Protein AF-A0A929V6X7-F1 (afdb_monomer_lite)

Structure (mmCIF, N/CA/C/O backbone):
data_AF-A0A929V6X7-F1
#
_entry.id   AF-A0A929V6X7-F1
#
loop_
_atom_site.group_PDB
_atom_site.id
_atom_site.type_symbol
_atom_site.label_atom_id
_atom_site.label_alt_id
_atom_site.label_comp_id
_atom_site.label_asym_id
_atom_site.label_entity_id
_atom_site.label_seq_id
_atom_site.pdbx_PDB_ins_code
_atom_site.Cartn_x
_atom_site.Cartn_y
_atom_site.Cartn_z
_atom_site.occupancy
_atom_site.B_iso_or_equiv
_atom_site.auth_seq_id
_atom_site.auth_comp_id
_atom_site.auth_asym_id
_atom_site.auth_atom_id
_atom_site.pdbx_PDB_model_num
ATOM 1 N N . MET A 1 1 ? -37.155 16.032 64.231 1.00 70.31 1 MET A N 1
ATOM 2 C CA . MET A 1 1 ? -38.359 16.679 64.807 1.00 70.31 1 MET A CA 1
ATOM 3 C C . MET A 1 1 ? -39.033 15.792 65.858 1.00 70.31 1 MET A C 1
ATOM 5 O O . MET A 1 1 ? -39.281 16.282 66.945 1.00 70.31 1 MET A O 1
ATOM 9 N N . PHE A 1 2 ? -39.227 14.491 65.603 1.00 82.81 2 PHE A N 1
ATOM 10 C CA . PHE A 1 2 ? -39.953 13.569 66.497 1.00 82.81 2 PHE A CA 1
ATOM 11 C C . PHE A 1 2 ? -39.061 12.624 67.332 1.00 82.81 2 PHE A C 1
ATOM 13 O O . PHE A 1 2 ? -39.510 11.553 67.726 1.00 82.81 2 PHE A O 1
ATOM 20 N N . SER A 1 3 ? -37.797 12.966 67.608 1.00 83.25 3 SER A N 1
ATOM 21 C CA . SER A 1 3 ? -36.845 12.046 68.269 1.00 83.25 3 SER A CA 1
ATOM 22 C C . SER A 1 3 ? -37.331 11.545 69.635 1.00 83.25 3 SER A C 1
ATOM 24 O O . SER A 1 3 ? -37.201 10.366 69.945 1.00 83.25 3 SER A O 1
ATOM 26 N N . GLU A 1 4 ? -37.970 12.411 70.422 1.00 85.94 4 GLU A N 1
ATOM 27 C CA . GLU A 1 4 ? -38.547 12.032 71.716 1.00 85.94 4 GLU A CA 1
ATOM 28 C C . GLU A 1 4 ? -39.766 11.100 71.563 1.00 85.94 4 GLU A C 1
ATOM 30 O O . GLU A 1 4 ? -39.947 10.163 72.342 1.00 85.94 4 GLU A O 1
ATOM 35 N N . LEU A 1 5 ? -40.593 11.318 70.533 1.00 86.31 5 LEU A N 1
ATOM 36 C CA . LEU A 1 5 ? -41.731 10.452 70.219 1.00 86.31 5 LEU A CA 1
ATOM 37 C C . LEU A 1 5 ? -41.270 9.072 69.724 1.00 86.31 5 LEU A C 1
ATOM 39 O O . LEU A 1 5 ? -41.846 8.060 70.120 1.00 86.31 5 LEU A O 1
ATOM 43 N N . VAL A 1 6 ? -40.211 9.018 68.911 1.00 89.62 6 VAL A N 1
ATOM 44 C CA . VAL A 1 6 ? -39.577 7.772 68.449 1.00 89.62 6 VAL A CA 1
ATOM 45 C C . VAL A 1 6 ? -39.165 6.908 69.640 1.00 89.62 6 VAL A C 1
ATOM 47 O O . VAL A 1 6 ? -39.514 5.727 69.693 1.00 89.62 6 VAL A O 1
ATOM 50 N N . ASP A 1 7 ? -38.489 7.491 70.631 1.00 90.69 7 ASP A N 1
ATOM 51 C CA . ASP A 1 7 ? -38.047 6.762 71.823 1.00 90.69 7 ASP A CA 1
ATOM 52 C C . ASP A 1 7 ? -39.225 6.271 72.678 1.00 90.69 7 ASP A C 1
ATOM 54 O O . ASP A 1 7 ? -39.228 5.124 73.142 1.00 90.69 7 ASP A O 1
ATOM 58 N N . LYS A 1 8 ? -40.268 7.098 72.842 1.00 88.81 8 LYS A N 1
ATOM 59 C CA . LYS A 1 8 ? -41.508 6.718 73.542 1.00 88.81 8 LYS A CA 1
ATOM 60 C C . LYS A 1 8 ? -42.222 5.555 72.845 1.00 88.81 8 LYS A C 1
ATOM 62 O O . LYS A 1 8 ? -42.576 4.576 73.505 1.00 88.81 8 LYS A O 1
ATOM 67 N N . ILE A 1 9 ? -42.358 5.600 71.518 1.00 88.12 9 ILE A N 1
ATOM 68 C CA . ILE A 1 9 ? -42.973 4.528 70.720 1.00 88.12 9 ILE A CA 1
ATOM 69 C C . ILE A 1 9 ? -42.133 3.246 70.778 1.00 88.12 9 ILE A C 1
ATOM 71 O O . ILE A 1 9 ? -42.692 2.172 70.991 1.00 88.12 9 ILE A O 1
ATOM 75 N N . ARG A 1 10 ? -40.798 3.326 70.674 1.00 91.19 10 ARG A N 1
ATOM 76 C CA . ARG A 1 10 ? -39.909 2.150 70.788 1.00 91.19 10 ARG A CA 1
ATOM 77 C C . ARG A 1 10 ? -39.989 1.491 72.158 1.00 91.19 10 ARG A C 1
ATOM 79 O O . ARG A 1 10 ? -39.971 0.265 72.265 1.00 91.19 10 ARG A O 1
ATOM 86 N N . ASN A 1 11 ? -40.087 2.283 73.220 1.00 90.38 11 ASN A N 1
ATOM 87 C CA . ASN A 1 11 ? -40.261 1.747 74.566 1.00 90.38 11 ASN A CA 1
ATOM 88 C C . ASN A 1 11 ? -41.655 1.137 74.759 1.00 90.38 11 ASN A C 1
ATOM 90 O O . ASN A 1 11 ? -41.767 0.070 75.360 1.00 90.38 11 ASN A O 1
ATOM 94 N N . HIS A 1 12 ? -42.698 1.737 74.179 1.00 87.38 12 HIS A N 1
ATOM 95 C CA . HIS A 1 12 ? -44.039 1.152 74.157 1.00 87.38 12 HIS A CA 1
ATOM 96 C C . HIS A 1 12 ? -44.093 -0.161 73.361 1.00 87.38 12 HIS A C 1
ATOM 98 O O . HIS A 1 12 ? -44.741 -1.115 73.798 1.00 87.38 12 HIS A O 1
ATOM 104 N N . ALA A 1 13 ? -43.367 -0.245 72.241 1.00 88.81 13 ALA A N 1
ATOM 105 C CA . ALA A 1 13 ? -43.258 -1.442 71.414 1.00 88.81 13 ALA A CA 1
ATOM 106 C C . ALA A 1 13 ? -42.729 -2.633 72.222 1.00 88.81 13 ALA A C 1
ATOM 108 O O . ALA A 1 13 ? -43.321 -3.704 72.178 1.00 88.81 13 ALA A O 1
ATOM 109 N N . LYS A 1 14 ? -41.672 -2.453 73.029 1.00 89.62 14 LYS A N 1
ATOM 110 C CA . LYS A 1 14 ? -41.076 -3.524 73.861 1.00 89.62 14 LYS A CA 1
ATOM 111 C C . LYS A 1 14 ? -42.071 -4.178 74.823 1.00 89.62 14 LYS A C 1
ATOM 113 O O . LYS A 1 14 ? -41.948 -5.367 75.103 1.00 89.62 14 LYS A O 1
ATOM 118 N N . ASN A 1 15 ? -43.053 -3.411 75.290 1.00 87.06 15 ASN A N 1
ATOM 119 C CA . ASN A 1 15 ? -44.042 -3.846 76.273 1.00 87.06 15 ASN A CA 1
ATOM 120 C C . ASN A 1 15 ? -45.302 -4.460 75.634 1.00 87.06 15 ASN A C 1
ATOM 122 O O . ASN A 1 15 ? -46.250 -4.782 76.348 1.00 87.06 15 ASN A O 1
ATOM 126 N N . GLN A 1 16 ? -45.335 -4.629 74.306 1.00 86.50 16 GLN A N 1
ATOM 127 C CA . GLN A 1 16 ? -46.490 -5.205 73.621 1.00 86.50 16 GLN A CA 1
ATOM 128 C C . GLN A 1 16 ? -46.570 -6.732 73.755 1.00 86.50 16 GLN A C 1
ATOM 130 O O . GLN A 1 16 ? -45.547 -7.421 73.694 1.00 86.50 16 GLN A O 1
ATOM 135 N N . PRO A 1 17 ? -47.793 -7.289 73.847 1.00 82.56 17 PRO A N 1
ATOM 136 C CA . PRO A 1 17 ? -48.003 -8.711 74.108 1.00 82.56 17 PRO A CA 1
ATOM 137 C C . PRO A 1 17 ? -47.742 -9.616 72.895 1.00 82.56 17 PRO A C 1
ATOM 139 O O . PRO A 1 17 ? -47.553 -10.816 73.070 1.00 82.56 17 PRO A O 1
ATOM 142 N N . THR A 1 18 ? -47.738 -9.079 71.670 1.00 89.38 18 THR A N 1
ATOM 143 C CA . THR A 1 18 ? -47.562 -9.867 70.437 1.00 89.38 18 THR A CA 1
ATOM 144 C C . THR A 1 18 ? -46.452 -9.298 69.568 1.00 89.38 18 THR A C 1
ATOM 146 O O . THR A 1 18 ? -46.283 -8.082 69.493 1.00 89.38 18 THR A O 1
ATOM 149 N N . ASP A 1 19 ? -45.725 -10.167 68.866 1.00 86.75 19 ASP A N 1
ATOM 150 C CA . ASP A 1 19 ? -44.625 -9.739 67.993 1.00 86.75 19 ASP A CA 1
ATOM 151 C C . ASP A 1 19 ? -45.107 -8.888 66.811 1.00 86.75 19 ASP A C 1
ATOM 153 O O . ASP A 1 19 ? -44.407 -7.972 66.393 1.00 86.75 19 ASP A O 1
ATOM 157 N N . VAL A 1 20 ? -46.345 -9.102 66.352 1.00 84.88 20 VAL A N 1
ATOM 158 C CA . VAL A 1 20 ? -46.990 -8.263 65.329 1.00 84.88 20 VAL A CA 1
ATOM 159 C C . VAL A 1 20 ? -47.165 -6.827 65.827 1.00 84.88 20 VAL A C 1
ATOM 161 O O . VAL A 1 20 ? -46.828 -5.884 65.116 1.00 84.88 20 VAL A O 1
ATOM 164 N N . MET A 1 21 ? -47.633 -6.641 67.066 1.00 81.94 21 MET A N 1
ATOM 165 C CA . MET A 1 21 ? -47.772 -5.305 67.655 1.00 81.94 21 MET A CA 1
ATOM 166 C C . MET A 1 21 ? -46.414 -4.659 67.934 1.00 81.94 21 MET A C 1
ATOM 168 O O . MET A 1 21 ? -46.244 -3.468 67.686 1.00 81.94 21 MET A O 1
ATOM 172 N N . LYS A 1 22 ? -45.417 -5.435 68.385 1.00 89.62 22 LYS A N 1
ATOM 173 C CA . LYS A 1 22 ? -44.037 -4.937 68.525 1.00 89.62 22 LYS A CA 1
ATOM 174 C C . LYS A 1 22 ? -43.515 -4.410 67.189 1.00 89.62 22 LYS A C 1
ATOM 176 O O . LYS A 1 22 ? -42.958 -3.318 67.138 1.00 89.62 22 LYS A O 1
ATOM 181 N N . GLN A 1 23 ? -43.705 -5.176 66.115 1.00 87.38 23 GLN A N 1
ATOM 182 C CA . GLN A 1 23 ? -43.261 -4.809 64.776 1.00 87.38 23 GLN A CA 1
ATOM 183 C C . GLN A 1 23 ? -43.987 -3.564 64.255 1.00 87.38 23 GLN A C 1
ATOM 185 O O . GLN A 1 23 ? -43.323 -2.656 63.775 1.00 87.38 23 GLN A O 1
ATOM 190 N N . TYR A 1 24 ? -45.306 -3.473 64.436 1.00 88.56 24 TYR A N 1
ATOM 191 C CA . TYR A 1 24 ? -46.105 -2.303 64.056 1.00 88.56 24 TYR A CA 1
ATOM 192 C C . TYR A 1 24 ? -45.574 -0.995 64.669 1.00 88.56 24 TYR A C 1
ATOM 194 O O . TYR A 1 24 ? -45.304 -0.033 63.952 1.00 88.56 24 TYR A O 1
ATOM 202 N N . TYR A 1 25 ? -45.349 -0.961 65.986 1.00 89.06 25 TYR A N 1
ATOM 203 C CA . TYR A 1 25 ? -44.826 0.244 66.639 1.00 89.06 25 TYR A CA 1
ATOM 204 C C . TYR A 1 25 ? -43.358 0.519 66.291 1.00 89.06 25 TYR A C 1
ATOM 206 O O . TYR A 1 25 ? -42.981 1.679 66.143 1.00 89.06 25 TYR A O 1
ATOM 214 N N . ASN A 1 26 ? -42.531 -0.517 66.117 1.00 90.75 26 ASN A N 1
ATOM 215 C CA . ASN A 1 26 ? -41.153 -0.334 65.655 1.00 90.75 26 ASN A CA 1
ATOM 216 C C . ASN A 1 26 ? -41.100 0.235 64.230 1.00 90.75 26 ASN A C 1
ATOM 218 O O . ASN A 1 26 ? -40.321 1.144 63.977 1.00 90.75 26 ASN A O 1
ATOM 222 N N . ASP A 1 27 ? -41.971 -0.226 63.332 1.00 89.12 27 ASP A N 1
ATOM 223 C CA . ASP A 1 27 ? -42.086 0.304 61.974 1.00 89.12 27 ASP A CA 1
ATOM 224 C C . ASP A 1 27 ? -42.498 1.782 61.971 1.00 89.12 27 ASP A C 1
ATOM 226 O O . ASP A 1 27 ? -41.976 2.557 61.175 1.00 89.12 27 ASP A O 1
ATOM 230 N N . ILE A 1 28 ? -43.406 2.193 62.864 1.00 89.75 28 ILE A N 1
ATOM 231 C CA . ILE A 1 28 ? -43.773 3.609 63.028 1.00 89.75 28 ILE A CA 1
ATOM 232 C C . ILE A 1 28 ? -42.598 4.419 63.575 1.00 89.75 28 ILE A C 1
ATOM 234 O O . ILE A 1 28 ? -42.340 5.525 63.110 1.00 89.75 28 ILE A O 1
ATOM 238 N N . ALA A 1 29 ? -41.876 3.891 64.561 1.00 90.50 29 ALA A N 1
ATOM 239 C CA . ALA A 1 29 ? -40.706 4.570 65.099 1.00 90.50 29 ALA A CA 1
ATOM 240 C C . ALA A 1 29 ? -39.610 4.751 64.037 1.00 90.50 29 ALA A C 1
ATOM 242 O O . ALA A 1 29 ? -38.993 5.811 63.970 1.00 90.50 29 ALA A O 1
ATOM 243 N N . ASP A 1 30 ? -39.399 3.744 63.191 1.00 90.56 30 ASP A N 1
ATOM 244 C CA . ASP A 1 30 ? -38.474 3.820 62.061 1.00 90.56 30 ASP A CA 1
ATOM 245 C C . ASP A 1 30 ? -38.959 4.826 61.008 1.00 90.56 30 ASP A C 1
ATOM 247 O O . ASP A 1 30 ? -38.155 5.594 60.486 1.00 90.56 30 ASP A O 1
ATOM 251 N N . ALA A 1 31 ? -40.272 4.894 60.758 1.00 88.62 31 ALA A N 1
ATOM 252 C CA . ALA A 1 31 ? -40.880 5.893 59.882 1.00 88.62 31 ALA A CA 1
ATOM 253 C C . ALA A 1 31 ? -40.603 7.324 60.356 1.00 88.62 31 ALA A C 1
ATOM 255 O O . ALA A 1 31 ? -40.152 8.166 59.587 1.00 88.62 31 ALA A O 1
ATOM 256 N N . LEU A 1 32 ? -40.833 7.590 61.643 1.00 88.69 32 LEU A N 1
ATOM 257 C CA . LEU A 1 32 ? -40.639 8.909 62.248 1.00 88.69 32 LEU A CA 1
ATOM 258 C C . LEU A 1 32 ? -39.158 9.324 62.340 1.00 88.69 32 LEU A C 1
ATOM 260 O O . LEU A 1 32 ? -38.865 10.509 62.518 1.00 88.69 32 LEU A O 1
ATOM 264 N N . ALA A 1 33 ? -38.237 8.362 62.229 1.00 89.38 33 ALA A N 1
ATOM 265 C CA . ALA A 1 33 ? -36.795 8.585 62.194 1.00 89.38 33 ALA A CA 1
ATOM 266 C C . ALA A 1 33 ? -36.226 8.747 60.766 1.00 89.38 33 ALA A C 1
ATOM 268 O O . ALA A 1 33 ? -35.101 9.221 60.622 1.00 89.38 33 ALA A O 1
ATOM 269 N N . ASP A 1 34 ? -36.969 8.366 59.722 1.00 87.50 34 ASP A N 1
ATOM 270 C CA . ASP A 1 34 ? -36.557 8.476 58.316 1.00 87.50 34 ASP A CA 1
ATOM 271 C C . ASP A 1 34 ? -36.877 9.882 57.778 1.00 87.50 34 ASP A C 1
ATOM 273 O O . ASP A 1 34 ? -38.025 10.215 57.479 1.00 87.50 34 ASP A O 1
ATOM 277 N N . GLU A 1 35 ? -35.853 10.736 57.684 1.00 84.06 35 GLU A N 1
ATOM 278 C CA . GLU A 1 35 ? -36.005 12.142 57.283 1.00 84.06 35 GLU A CA 1
ATOM 279 C C . GLU A 1 35 ? -36.606 12.305 55.879 1.00 84.06 35 GLU A C 1
ATOM 281 O O . GLU A 1 35 ? -37.463 13.170 55.684 1.00 84.06 35 GLU A O 1
ATOM 286 N N . ASP A 1 36 ? -36.219 11.449 54.926 1.00 82.62 36 ASP A N 1
ATOM 287 C CA . ASP A 1 36 ? -36.747 11.468 53.558 1.00 82.62 36 ASP A CA 1
ATOM 288 C C . ASP A 1 36 ? -38.253 11.163 53.562 1.00 82.62 36 ASP A C 1
ATOM 290 O O . ASP A 1 36 ? -39.040 11.826 52.885 1.00 82.62 36 ASP A O 1
ATOM 294 N N . PHE A 1 37 ? -38.676 10.168 54.351 1.00 84.88 37 PHE A N 1
ATOM 295 C CA . PHE A 1 37 ? -40.092 9.836 54.498 1.00 84.88 37 PHE A CA 1
ATOM 296 C C . PHE A 1 37 ? -40.869 10.962 55.189 1.00 84.88 37 PHE A C 1
ATOM 298 O O . PHE A 1 37 ? -41.943 11.348 54.722 1.00 84.88 37 PHE A O 1
ATOM 305 N N . MET A 1 38 ? -40.324 11.548 56.255 1.00 83.94 38 MET A N 1
ATOM 306 C CA . MET A 1 38 ? -40.979 12.641 56.979 1.00 83.94 38 MET A CA 1
ATOM 307 C C . MET A 1 38 ? -41.175 13.896 56.117 1.00 83.94 38 MET A C 1
ATOM 309 O O . MET A 1 38 ? -42.182 14.595 56.264 1.00 83.94 38 MET A O 1
ATOM 313 N N . GLN A 1 39 ? -40.284 14.151 55.155 1.00 81.75 39 GLN A N 1
ATOM 314 C CA . GLN A 1 39 ? -40.479 15.210 54.160 1.00 81.75 39 GLN A CA 1
ATOM 315 C C . GLN A 1 39 ? -41.717 14.970 53.283 1.00 81.75 39 GLN A C 1
ATOM 317 O O . GLN A 1 39 ? -42.436 15.918 52.969 1.00 81.75 39 GLN A O 1
ATOM 322 N N . THR A 1 40 ? -42.041 13.713 52.955 1.00 77.50 40 THR A N 1
ATOM 323 C CA . THR A 1 40 ? -43.263 13.388 52.190 1.00 77.50 40 THR A CA 1
ATOM 324 C C . THR A 1 40 ? -44.549 13.648 52.981 1.00 77.50 40 THR A C 1
ATOM 326 O O . THR A 1 40 ? -45.582 13.971 52.397 1.00 77.50 40 THR A O 1
ATOM 329 N N . LEU A 1 41 ? -44.480 13.578 54.315 1.00 73.50 41 LEU A N 1
ATOM 330 C CA . LEU A 1 41 ? -45.604 13.830 55.221 1.00 73.50 41 LEU A CA 1
ATOM 331 C C . LEU A 1 41 ? -45.744 15.302 55.641 1.00 73.50 41 LEU A C 1
ATOM 333 O O . LEU A 1 41 ? -46.753 15.662 56.249 1.00 73.50 41 LEU A O 1
ATOM 337 N N . SER A 1 42 ? -44.777 16.159 55.299 1.00 64.06 42 SER A N 1
ATOM 338 C CA . SER A 1 42 ? -44.637 17.532 55.821 1.00 64.06 42 SER A CA 1
ATOM 339 C C . SER A 1 42 ? -45.797 18.489 55.498 1.00 64.06 42 SER A C 1
ATOM 341 O O . SER A 1 42 ? -45.884 19.548 56.107 1.00 64.06 42 SER A O 1
ATOM 343 N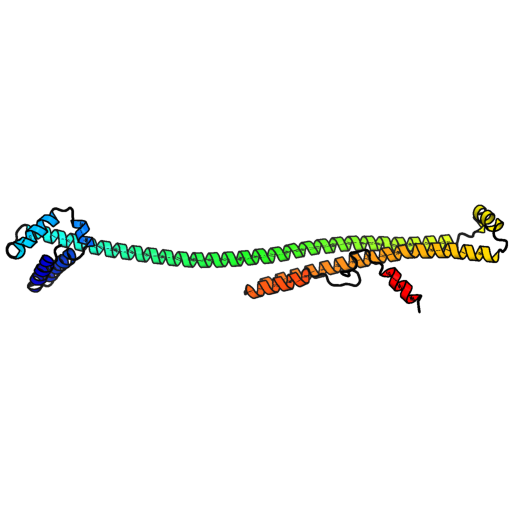 N . ASN A 1 43 ? -46.721 18.110 54.607 1.00 61.53 43 ASN A N 1
ATOM 344 C CA . ASN A 1 43 ? -47.908 18.897 54.235 1.00 61.53 43 ASN A CA 1
ATOM 345 C C . ASN A 1 43 ? -49.238 18.183 54.543 1.00 61.53 43 ASN A C 1
ATOM 347 O O . ASN A 1 43 ? -50.260 18.475 53.922 1.00 61.53 43 ASN A O 1
ATOM 351 N N . THR A 1 44 ? -49.234 17.205 55.451 1.00 69.88 44 THR A N 1
ATOM 352 C CA . THR A 1 44 ? -50.410 16.371 55.737 1.00 69.88 44 THR A CA 1
ATOM 353 C C . THR A 1 44 ? -50.974 16.636 57.129 1.00 69.88 44 THR A C 1
ATOM 355 O O . THR A 1 44 ? -50.231 16.876 58.078 1.00 69.88 44 THR A O 1
ATOM 358 N N . GLU A 1 45 ? -52.297 16.518 57.273 1.00 73.06 45 GLU A N 1
ATOM 359 C CA . GLU A 1 45 ? -52.998 16.573 58.569 1.00 73.06 45 GLU A CA 1
ATOM 360 C C . GLU A 1 45 ? -52.441 15.548 59.578 1.00 73.06 45 GLU A C 1
ATOM 362 O O . GLU A 1 45 ? -52.471 15.758 60.788 1.00 73.06 45 GLU A O 1
ATOM 367 N N . ALA A 1 46 ? -51.838 14.468 59.077 1.00 71.75 46 ALA A N 1
ATOM 368 C CA . ALA A 1 46 ? -51.156 13.465 59.881 1.00 71.75 46 ALA A CA 1
ATOM 369 C C . ALA A 1 46 ? -49.986 14.040 60.692 1.00 71.75 46 ALA A C 1
ATOM 371 O O . ALA A 1 46 ? -49.773 13.615 61.822 1.00 71.75 46 ALA A O 1
ATOM 372 N N . LEU A 1 47 ? -49.252 15.023 60.159 1.00 78.06 47 LEU A N 1
ATOM 373 C CA . LEU A 1 47 ? -48.132 15.646 60.865 1.00 78.06 47 LEU A CA 1
ATOM 374 C C . LEU A 1 47 ? -48.614 16.481 62.062 1.00 78.06 47 LEU A C 1
ATOM 376 O O . LEU A 1 47 ? -48.037 16.394 63.143 1.00 78.06 47 LEU A O 1
ATOM 380 N N . ASN A 1 48 ? -49.718 17.216 61.894 1.00 78.25 48 ASN A N 1
ATOM 381 C CA . ASN A 1 48 ? -50.357 17.970 62.978 1.00 78.25 48 ASN A CA 1
ATOM 382 C C . ASN A 1 48 ? -50.879 17.030 64.074 1.00 78.25 48 ASN A C 1
ATOM 384 O O . ASN A 1 48 ? -50.722 17.294 65.266 1.00 78.25 48 ASN A O 1
ATOM 388 N N . GLN A 1 49 ? -51.465 15.898 63.676 1.00 78.81 49 GLN A N 1
ATOM 389 C CA . GLN A 1 49 ? -51.944 14.888 64.619 1.00 78.81 49 GLN A CA 1
ATOM 390 C C . GLN A 1 49 ? -50.803 14.151 65.330 1.00 78.81 49 GLN A C 1
ATOM 392 O O . GLN A 1 49 ? -50.956 13.800 66.499 1.00 78.81 49 GLN A O 1
ATOM 397 N N . LEU A 1 50 ? -49.655 13.954 64.675 1.00 81.31 50 LEU A N 1
ATOM 398 C CA . LEU A 1 50 ? -48.446 13.405 65.296 1.00 81.31 50 LEU A CA 1
ATOM 399 C C . LEU A 1 50 ? -47.837 14.359 66.327 1.00 81.31 50 LEU A C 1
ATOM 401 O O . LEU A 1 50 ? -47.417 13.906 67.390 1.00 81.31 50 LEU A O 1
ATOM 405 N N . ASP A 1 51 ? -47.817 15.662 66.047 1.00 81.69 51 ASP A N 1
ATOM 406 C CA . ASP A 1 51 ? -47.338 16.681 66.989 1.00 81.69 51 ASP A CA 1
ATOM 407 C C . ASP A 1 51 ? -48.250 16.771 68.225 1.00 81.69 51 ASP A C 1
ATOM 409 O O . ASP A 1 51 ? -47.796 16.755 69.373 1.00 81.69 51 ASP A O 1
ATOM 413 N N . TYR A 1 52 ? -49.568 16.725 68.012 1.00 79.38 52 TYR A N 1
ATOM 414 C CA . TYR A 1 52 ? -50.540 16.634 69.100 1.00 79.38 52 TYR A CA 1
ATOM 415 C C . TYR A 1 52 ? -50.394 15.336 69.916 1.00 79.38 52 TYR A C 1
ATOM 417 O O . TYR A 1 52 ? -50.455 15.360 71.151 1.00 79.38 52 TYR A O 1
ATOM 425 N N . PHE A 1 53 ? -50.153 14.210 69.236 1.00 81.75 53 PHE A N 1
ATOM 426 C CA . PHE A 1 53 ? -49.922 12.908 69.857 1.00 81.75 53 PHE A CA 1
ATOM 427 C C . PHE A 1 53 ? -48.630 12.879 70.683 1.00 81.75 53 PHE A C 1
ATOM 429 O O . PHE A 1 53 ? -48.640 12.347 71.791 1.00 81.75 53 PHE A O 1
ATOM 436 N N . GLN A 1 54 ? -47.542 13.494 70.206 1.00 82.69 54 GLN A N 1
ATOM 437 C CA . GLN A 1 54 ? -46.276 13.591 70.943 1.00 82.69 54 GLN A CA 1
ATOM 438 C C . GLN A 1 54 ? -46.459 14.230 72.322 1.00 82.69 54 GLN A C 1
ATOM 440 O O . GLN A 1 54 ? -45.923 13.728 73.315 1.00 82.69 54 GLN A O 1
ATOM 445 N N . ASN A 1 55 ? -47.243 15.305 72.382 1.00 82.38 55 ASN A N 1
ATOM 446 C CA . ASN A 1 55 ? -47.485 16.061 73.607 1.00 82.38 55 ASN A CA 1
ATOM 447 C C . ASN A 1 55 ? -48.419 15.340 74.598 1.00 82.38 55 ASN A C 1
ATOM 449 O O . ASN A 1 55 ? -48.436 15.682 75.776 1.00 82.38 55 ASN A O 1
ATOM 453 N N . ASN A 1 56 ? -49.168 14.327 74.147 1.00 79.19 56 ASN A N 1
ATOM 454 C CA . ASN A 1 56 ? -50.197 13.635 74.934 1.00 79.19 56 ASN A CA 1
ATOM 455 C C . ASN A 1 56 ? -50.075 12.099 74.847 1.00 79.19 56 ASN A C 1
ATOM 457 O O . ASN A 1 56 ? -51.068 11.373 74.947 1.00 79.19 56 ASN A O 1
ATOM 461 N N . PHE A 1 57 ? -48.848 11.606 74.655 1.00 80.56 57 PHE A N 1
ATOM 462 C CA . PHE A 1 57 ? -48.552 10.210 74.321 1.00 80.56 57 PHE A CA 1
ATOM 463 C C . PHE A 1 57 ? -49.208 9.202 75.277 1.00 80.56 57 PHE A C 1
ATOM 465 O O . PHE A 1 57 ? -49.955 8.332 74.832 1.00 80.56 57 PHE A O 1
ATOM 472 N N . ASP A 1 58 ? -49.000 9.349 76.589 1.00 78.00 58 ASP A N 1
ATOM 473 C CA . ASP A 1 58 ? -49.486 8.391 77.597 1.00 78.00 58 ASP A CA 1
ATOM 474 C C . ASP A 1 58 ? -51.022 8.314 77.655 1.00 78.00 58 ASP A C 1
ATOM 476 O O . ASP A 1 58 ? -51.604 7.253 77.907 1.00 78.00 58 ASP A O 1
ATOM 480 N N . TYR A 1 59 ? -51.694 9.432 77.373 1.00 76.38 59 TYR A N 1
ATOM 481 C CA . TYR A 1 59 ? -53.151 9.524 77.357 1.00 76.38 59 TYR A CA 1
ATOM 482 C C . TYR A 1 59 ? -53.755 8.861 76.110 1.00 76.38 59 TYR A C 1
ATOM 484 O O . TYR A 1 59 ? -54.734 8.123 76.205 1.00 76.38 59 TYR A O 1
ATOM 492 N N . HIS A 1 60 ? -53.159 9.077 74.937 1.00 71.81 60 HIS A N 1
ATOM 493 C CA . HIS A 1 60 ? -53.696 8.553 73.677 1.00 71.81 60 HIS A CA 1
ATOM 494 C C . HIS A 1 60 ? -53.247 7.134 73.349 1.00 71.81 60 HIS A C 1
ATOM 496 O O . HIS A 1 60 ? -53.948 6.431 72.632 1.00 71.81 60 HIS A O 1
ATOM 502 N N . ILE A 1 61 ? -52.112 6.678 73.875 1.00 72.81 61 ILE A N 1
ATOM 503 C CA . ILE A 1 61 ? -51.686 5.291 73.679 1.00 72.81 61 ILE A CA 1
ATOM 504 C C . ILE A 1 61 ? -52.517 4.315 74.534 1.00 72.81 61 ILE A C 1
ATOM 506 O O . ILE A 1 61 ? -52.679 3.150 74.179 1.00 72.81 61 ILE A O 1
ATOM 510 N N . SER A 1 62 ? -53.075 4.794 75.653 1.00 66.94 62 SER A N 1
ATOM 511 C CA . SER A 1 62 ? -53.927 4.015 76.561 1.00 66.94 62 SER A CA 1
ATOM 512 C C . SER A 1 62 ? -55.417 4.067 76.194 1.00 66.94 62 SER A C 1
ATOM 514 O O . SER A 1 62 ? -56.156 3.121 76.481 1.00 66.94 62 SER A O 1
ATOM 516 N N . ASN A 1 63 ? -55.863 5.129 75.517 1.00 58.91 63 ASN A N 1
ATOM 517 C CA . ASN A 1 63 ? -57.242 5.323 75.079 1.00 58.91 63 ASN A CA 1
ATOM 518 C C . ASN A 1 63 ? -57.342 5.096 73.559 1.00 58.91 63 ASN A C 1
ATOM 520 O O . ASN A 1 63 ? -56.728 5.829 72.798 1.00 58.91 63 ASN A O 1
ATOM 524 N N . ARG A 1 64 ? -58.102 4.090 73.091 1.00 55.88 64 ARG A N 1
ATOM 525 C CA . ARG A 1 64 ? -58.192 3.660 71.667 1.00 55.88 64 ARG A CA 1
ATOM 526 C C . ARG A 1 64 ? -58.883 4.675 70.720 1.00 55.88 64 ARG A C 1
ATOM 528 O O . ARG A 1 64 ? -59.705 4.282 69.897 1.00 55.88 64 ARG A O 1
ATOM 535 N N . THR A 1 65 ? -58.618 5.968 70.846 1.00 54.78 65 THR A N 1
ATOM 536 C CA . THR A 1 65 ? -59.225 7.049 70.051 1.00 54.78 65 THR A CA 1
ATOM 537 C C . THR A 1 65 ? -58.356 7.452 68.844 1.00 54.78 65 THR A C 1
ATOM 539 O O . THR A 1 65 ? -57.302 6.862 68.606 1.00 54.78 65 THR A O 1
ATOM 542 N N . ASN A 1 66 ? -58.838 8.437 68.066 1.00 54.41 66 ASN A N 1
ATOM 543 C CA . ASN A 1 66 ? -58.396 8.946 66.748 1.00 54.41 66 ASN A CA 1
ATOM 544 C C . ASN A 1 66 ? -56.882 8.990 66.434 1.00 54.41 66 ASN A C 1
ATOM 546 O O . ASN A 1 66 ? -56.512 9.019 65.266 1.00 54.41 66 ASN A O 1
ATOM 550 N N . CYS A 1 67 ? -55.985 8.970 67.423 1.00 58.38 67 CYS A N 1
ATOM 551 C CA . CYS A 1 67 ? -54.537 8.904 67.188 1.00 58.38 67 CYS A CA 1
ATOM 552 C C . CYS A 1 67 ? -54.084 7.577 66.555 1.00 58.38 67 CYS A C 1
ATOM 554 O O . CYS A 1 67 ? -53.040 7.538 65.906 1.00 58.38 67 CYS A O 1
ATOM 556 N N . ASN A 1 68 ? -54.880 6.508 66.676 1.00 66.44 68 ASN A N 1
ATOM 557 C CA . ASN A 1 68 ? -54.630 5.264 65.947 1.00 66.44 68 ASN A CA 1
ATOM 558 C C . ASN A 1 68 ? -54.705 5.457 64.427 1.00 66.44 68 ASN A C 1
ATOM 560 O O . ASN A 1 68 ? -53.948 4.808 63.716 1.00 66.44 68 ASN A O 1
ATOM 564 N N . ASP A 1 69 ? -55.546 6.363 63.924 1.00 69.62 69 ASP A N 1
ATOM 565 C CA . ASP A 1 69 ? -55.685 6.589 62.481 1.00 69.62 69 ASP A CA 1
ATOM 566 C C . ASP A 1 69 ? -54.452 7.294 61.905 1.00 69.62 69 ASP A C 1
ATOM 568 O O . ASP A 1 69 ? -53.950 6.895 60.854 1.00 69.62 69 ASP A O 1
ATOM 572 N N . ALA A 1 70 ? -53.894 8.266 62.635 1.00 75.31 70 ALA A N 1
ATOM 573 C CA . ALA A 1 70 ? -52.637 8.918 62.269 1.00 75.31 70 ALA A CA 1
ATOM 574 C C . ALA A 1 70 ? -51.455 7.933 62.286 1.00 75.31 70 ALA A C 1
ATOM 576 O O . ALA A 1 70 ? -50.679 7.881 61.333 1.00 75.31 70 ALA A O 1
ATOM 577 N N . LEU A 1 71 ? -51.341 7.108 63.333 1.00 81.69 71 LEU A N 1
ATOM 578 C CA . LEU A 1 71 ? -50.288 6.093 63.441 1.00 81.69 71 LEU A CA 1
ATOM 579 C C . LEU A 1 71 ? -50.420 5.004 62.365 1.00 81.69 71 LEU A C 1
ATOM 581 O O . LEU A 1 71 ? -49.420 4.625 61.759 1.00 81.69 71 LEU A O 1
ATOM 585 N N . ASN A 1 72 ? -51.644 4.556 62.073 1.00 82.00 72 ASN A N 1
ATOM 586 C CA . ASN A 1 72 ? -51.922 3.602 61.000 1.00 82.00 72 ASN A CA 1
ATOM 587 C C . ASN A 1 72 ? -51.566 4.184 59.628 1.00 82.00 72 ASN A C 1
ATOM 589 O O . ASN A 1 72 ? -51.013 3.480 58.786 1.00 82.00 72 ASN A O 1
ATOM 593 N N . LEU A 1 73 ? -51.855 5.467 59.395 1.00 81.81 73 LEU A N 1
ATOM 594 C CA . LEU A 1 73 ? -51.529 6.145 58.143 1.00 81.81 73 LEU A CA 1
ATOM 595 C C . LEU A 1 73 ? -50.015 6.308 57.962 1.00 81.81 73 LEU A C 1
ATOM 597 O O . LEU A 1 73 ? -49.501 6.080 56.868 1.00 81.81 73 LEU A O 1
ATOM 601 N N . VAL A 1 74 ? -49.290 6.622 59.037 1.00 84.38 74 VAL A N 1
ATOM 602 C CA . VAL A 1 74 ? -47.820 6.667 59.047 1.00 84.38 74 VAL A CA 1
ATOM 603 C C . VAL A 1 74 ? -47.234 5.280 58.797 1.00 84.38 74 VAL A C 1
ATOM 605 O O . VAL A 1 74 ? -46.352 5.136 57.954 1.00 84.38 74 VAL A O 1
ATOM 608 N N . HIS A 1 75 ? -47.757 4.246 59.463 1.00 86.06 75 HIS A N 1
ATOM 609 C CA . HIS A 1 75 ? -47.330 2.859 59.267 1.00 86.06 75 HIS A CA 1
ATOM 610 C C . HIS A 1 75 ? -47.550 2.398 57.822 1.00 86.06 75 HIS A C 1
ATOM 612 O O . HIS A 1 75 ? -46.606 1.978 57.152 1.00 86.06 75 HIS A O 1
ATOM 618 N N . ALA A 1 76 ? -48.770 2.546 57.302 1.00 80.94 76 ALA A N 1
ATOM 619 C CA . ALA A 1 76 ? -49.122 2.151 55.942 1.00 80.94 76 ALA A CA 1
ATOM 620 C C . ALA A 1 76 ? -48.330 2.944 54.889 1.00 80.94 76 ALA A C 1
ATOM 622 O O . ALA A 1 76 ? -47.801 2.358 53.939 1.00 80.94 76 ALA A O 1
ATOM 623 N N . GLY A 1 77 ? -48.193 4.260 55.083 1.00 81.00 77 GLY A N 1
ATOM 624 C CA . GLY A 1 77 ? -47.403 5.133 54.218 1.00 81.00 77 GLY A CA 1
ATOM 625 C C . GLY A 1 77 ? -45.929 4.737 54.189 1.00 81.00 77 GLY A C 1
ATOM 626 O O . GLY A 1 77 ? -45.335 4.649 53.115 1.00 81.00 77 GLY A O 1
ATOM 627 N N . TYR A 1 78 ? -45.348 4.410 55.343 1.00 85.88 78 TYR A N 1
ATOM 628 C CA . TYR A 1 78 ? -43.944 4.020 55.440 1.00 85.88 78 TYR A CA 1
ATOM 629 C C . TYR A 1 78 ? -43.663 2.644 54.832 1.00 85.88 78 TYR A C 1
ATOM 631 O O . TYR A 1 78 ? -42.637 2.436 54.182 1.00 85.88 78 TYR A O 1
ATOM 639 N N . ILE A 1 79 ? -44.584 1.691 54.986 1.00 83.94 79 ILE A N 1
ATOM 640 C CA . ILE A 1 79 ? -44.489 0.378 54.336 1.00 83.94 79 ILE A CA 1
ATOM 641 C C . ILE A 1 79 ? -44.554 0.525 52.810 1.00 83.94 79 ILE A C 1
ATOM 643 O O . ILE A 1 79 ? -43.740 -0.079 52.102 1.00 83.94 79 ILE A O 1
ATOM 647 N N . ALA A 1 80 ? -45.464 1.358 52.295 1.00 78.19 80 ALA A N 1
ATOM 648 C CA . ALA A 1 80 ? -45.555 1.653 50.867 1.00 78.19 80 ALA A CA 1
ATOM 649 C C . ALA A 1 80 ? -44.277 2.337 50.347 1.00 78.19 80 ALA A C 1
ATO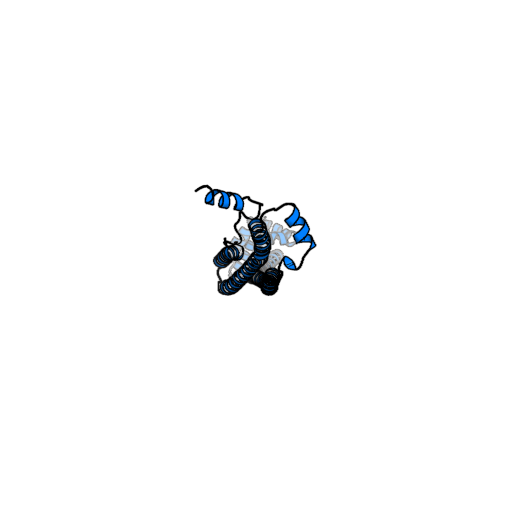M 651 O O . ALA A 1 80 ? -43.695 1.876 49.364 1.00 78.19 80 ALA A O 1
ATOM 652 N N . TYR A 1 81 ? -43.783 3.353 51.059 1.00 81.00 81 TYR A N 1
ATOM 653 C CA . TYR A 1 81 ? -42.546 4.071 50.743 1.00 81.00 81 TYR A CA 1
ATOM 654 C C . TYR A 1 81 ? -41.318 3.149 50.703 1.00 81.00 81 TYR A C 1
ATOM 656 O O . TYR A 1 81 ? -40.586 3.135 49.714 1.00 81.00 81 TYR A O 1
ATOM 664 N N . ARG A 1 82 ? -41.108 2.310 51.728 1.00 82.31 82 ARG A N 1
ATOM 665 C CA . ARG A 1 82 ? -39.990 1.348 51.753 1.00 82.31 82 ARG A CA 1
ATOM 666 C C . ARG A 1 82 ? -40.086 0.328 50.622 1.00 82.31 82 ARG A C 1
ATOM 668 O O . ARG A 1 82 ? -39.065 -0.054 50.047 1.00 82.31 82 ARG A O 1
ATOM 675 N N . THR A 1 83 ? -41.298 -0.107 50.287 1.00 77.44 83 THR A N 1
ATOM 676 C CA . THR A 1 83 ? -41.531 -1.060 49.194 1.00 77.44 83 THR A CA 1
ATOM 677 C C . THR A 1 83 ? -41.221 -0.435 47.834 1.00 77.44 83 THR A C 1
ATOM 679 O O . THR A 1 83 ? -40.564 -1.072 47.007 1.00 77.44 83 THR A O 1
ATOM 682 N N . ASP A 1 84 ? -41.630 0.814 47.614 1.00 71.44 84 ASP A N 1
ATOM 683 C CA . ASP A 1 84 ? -41.369 1.547 46.374 1.00 71.44 84 ASP A CA 1
ATOM 684 C C . ASP A 1 84 ? -39.886 1.925 46.223 1.00 71.44 84 ASP A C 1
ATOM 686 O O . ASP A 1 84 ? -39.273 1.623 45.199 1.00 71.44 84 ASP A O 1
ATOM 690 N N . LYS A 1 85 ? -39.247 2.445 47.284 1.00 72.25 85 LYS A N 1
ATOM 691 C CA . LYS A 1 85 ? -37.798 2.731 47.329 1.00 72.25 85 LYS A CA 1
ATOM 692 C C . LYS A 1 85 ? -36.975 1.479 47.010 1.00 72.25 85 LYS A C 1
ATOM 694 O O . LYS A 1 85 ? -36.057 1.528 46.195 1.00 72.25 85 LYS A O 1
ATOM 699 N N . LYS A 1 86 ? -37.345 0.320 47.570 1.00 69.06 86 LYS A N 1
ATOM 700 C CA . LYS A 1 86 ? -36.673 -0.963 47.301 1.00 69.06 86 LYS A CA 1
ATOM 701 C C . LYS A 1 86 ? -36.868 -1.446 45.856 1.00 69.06 86 LYS A C 1
ATOM 703 O O . LYS A 1 86 ? -35.925 -1.973 45.266 1.00 69.06 86 LYS A O 1
ATOM 708 N N . ARG A 1 87 ? -38.053 -1.246 45.266 1.00 65.81 87 ARG A N 1
ATOM 709 C CA . ARG A 1 87 ? -38.326 -1.564 43.851 1.00 65.81 87 ARG A CA 1
ATOM 710 C C . ARG A 1 87 ? -37.574 -0.640 42.893 1.00 65.81 87 ARG A C 1
ATOM 712 O O . ARG A 1 87 ? -36.987 -1.132 41.932 1.00 65.81 87 ARG A O 1
ATOM 719 N N . ASN A 1 88 ? -37.541 0.661 43.171 1.00 64.69 88 ASN A N 1
ATOM 720 C CA . ASN A 1 88 ? -36.852 1.652 42.343 1.00 64.69 88 ASN A CA 1
ATOM 721 C C . ASN A 1 88 ? -35.325 1.511 42.402 1.00 64.69 88 ASN A C 1
ATOM 723 O O . ASN A 1 88 ? -34.670 1.621 41.372 1.00 64.69 88 ASN A O 1
ATOM 727 N N . ILE A 1 89 ? -34.750 1.168 43.559 1.00 62.25 89 ILE A N 1
ATOM 728 C CA . ILE A 1 89 ? -33.316 0.844 43.664 1.00 62.25 89 ILE A CA 1
ATOM 729 C C . ILE A 1 89 ? -32.985 -0.433 42.878 1.00 62.25 89 ILE A C 1
ATOM 731 O O . ILE A 1 89 ? -31.972 -0.480 42.180 1.00 62.25 89 ILE A O 1
ATOM 735 N N . GLY A 1 90 ? -33.846 -1.454 42.945 1.00 62.56 90 GLY A N 1
ATOM 736 C CA . GLY A 1 90 ? -33.682 -2.682 42.164 1.00 62.56 90 GLY A CA 1
ATOM 737 C C . GLY A 1 90 ? -33.742 -2.435 40.654 1.00 62.56 90 GLY A C 1
ATOM 738 O O . GLY A 1 90 ? -32.858 -2.880 39.926 1.00 62.56 90 GLY A O 1
ATOM 739 N N . SER A 1 91 ? -34.737 -1.673 40.188 1.00 63.62 91 SER A N 1
ATOM 740 C CA . SER A 1 91 ? -34.897 -1.349 38.765 1.00 63.62 91 SER A CA 1
ATOM 741 C C . SER A 1 91 ? -33.782 -0.437 38.246 1.00 63.62 91 SER A C 1
ATOM 743 O O . SER A 1 91 ? -33.305 -0.627 37.129 1.00 63.62 91 SER A O 1
ATOM 745 N N . PHE A 1 92 ? -33.313 0.511 39.061 1.00 56.44 92 PHE A N 1
ATOM 746 C CA . PHE A 1 92 ? -32.162 1.348 38.740 1.00 56.44 92 PHE A CA 1
ATOM 747 C C . PHE A 1 92 ? -30.876 0.521 38.653 1.00 56.44 92 PHE A C 1
ATOM 749 O O . PHE A 1 92 ? -30.165 0.613 37.659 1.00 56.44 92 PHE A O 1
ATOM 756 N N . SER A 1 93 ? -30.607 -0.349 39.632 1.00 58.09 93 SER A N 1
ATOM 757 C CA . SER A 1 93 ? -29.433 -1.232 39.612 1.00 58.09 93 SER A CA 1
ATOM 758 C C . SER A 1 93 ? -29.437 -2.174 38.405 1.00 58.09 93 SER A C 1
ATOM 760 O O . SER A 1 93 ? -28.391 -2.391 37.796 1.00 58.09 93 SER A O 1
ATOM 762 N N . GLN A 1 94 ? -30.609 -2.681 38.013 1.00 65.94 94 GLN A N 1
ATOM 763 C CA . GLN A 1 94 ? -30.757 -3.502 36.814 1.00 65.94 94 GLN A CA 1
ATOM 764 C C . GLN A 1 94 ? -30.479 -2.702 35.534 1.00 65.94 94 GLN A C 1
ATOM 766 O O . GLN A 1 94 ? -29.699 -3.158 34.706 1.00 65.94 94 GLN A O 1
ATOM 771 N N . LYS A 1 95 ? -31.034 -1.490 35.403 1.00 57.09 95 LYS A N 1
ATOM 772 C CA . LYS A 1 95 ? -30.755 -0.597 34.263 1.00 57.09 95 LYS A CA 1
ATOM 773 C C . LYS A 1 95 ? -29.285 -0.187 34.178 1.00 57.09 95 LYS A C 1
ATOM 775 O O . LYS A 1 95 ? -28.767 -0.036 33.080 1.00 57.09 95 LYS A O 1
ATOM 780 N N . VAL A 1 96 ? -28.614 -0.002 35.317 1.00 55.41 96 VAL A N 1
ATOM 781 C CA . VAL A 1 96 ? -27.177 0.306 35.364 1.00 55.41 96 VAL A CA 1
ATOM 782 C C . VAL A 1 96 ? -26.349 -0.880 34.871 1.00 55.41 96 VAL A C 1
ATOM 784 O O . VAL A 1 96 ? -25.466 -0.669 34.050 1.00 55.41 96 VAL A O 1
ATOM 787 N N . ARG A 1 97 ? -26.666 -2.115 35.288 1.00 67.06 97 ARG A N 1
ATOM 788 C CA . ARG A 1 97 ? -25.998 -3.321 34.763 1.00 67.06 97 ARG A CA 1
ATOM 789 C C . ARG A 1 97 ? -26.232 -3.504 33.268 1.00 67.06 97 ARG A C 1
ATOM 791 O O . ARG A 1 97 ? -25.291 -3.730 32.529 1.00 67.06 97 ARG A O 1
ATOM 798 N N . GLU A 1 98 ? -27.468 -3.326 32.816 1.00 72.94 98 GLU A N 1
ATOM 799 C CA . GLU A 1 98 ? -27.813 -3.438 31.396 1.00 72.94 98 GLU A CA 1
ATOM 800 C C . GLU A 1 98 ? -27.110 -2.358 30.550 1.00 72.94 98 GLU A C 1
ATOM 802 O O . GLU A 1 98 ? -26.713 -2.602 29.413 1.00 72.94 98 GLU A O 1
ATOM 807 N N . LEU A 1 99 ? -26.906 -1.160 31.108 1.00 51.38 99 LEU A N 1
ATOM 808 C CA . LEU A 1 99 ? -26.109 -0.107 30.479 1.00 51.38 99 LEU A CA 1
ATOM 809 C C . LEU A 1 99 ? -24.614 -0.457 30.448 1.00 51.38 99 LEU A C 1
ATOM 811 O O . LEU A 1 99 ? -23.962 -0.193 29.441 1.00 51.38 99 LEU A O 1
ATOM 815 N N . GLU A 1 100 ? -24.080 -1.028 31.529 1.00 57.44 100 GLU A N 1
ATOM 816 C CA . GLU A 1 100 ? -22.687 -1.474 31.638 1.00 57.44 100 GLU A CA 1
ATOM 817 C C . GLU A 1 100 ? -22.379 -2.591 30.629 1.00 57.44 100 GLU A C 1
ATOM 819 O O . GLU A 1 100 ? -21.411 -2.477 29.874 1.00 57.44 100 GLU A O 1
ATOM 824 N N . ASP A 1 101 ? -23.262 -3.586 30.519 1.00 74.56 101 ASP A N 1
ATOM 825 C CA . ASP A 1 101 ? -23.163 -4.677 29.544 1.00 74.56 101 ASP A CA 1
ATOM 826 C C . ASP A 1 101 ? -23.178 -4.136 28.103 1.00 74.56 101 ASP A C 1
ATOM 828 O O . ASP A 1 101 ? -22.311 -4.468 27.294 1.00 74.56 101 ASP A O 1
ATOM 832 N N . ARG A 1 102 ? -24.100 -3.214 27.788 1.00 58.75 102 ARG A N 1
ATOM 833 C CA . ARG A 1 102 ? -24.173 -2.572 26.460 1.00 58.75 102 ARG A CA 1
ATOM 834 C C . ARG A 1 102 ? -22.951 -1.713 26.137 1.00 58.75 102 ARG A C 1
ATOM 836 O O . ARG A 1 102 ? -22.554 -1.619 24.974 1.00 58.75 102 ARG A O 1
ATOM 843 N N . LEU A 1 103 ? -22.367 -1.055 27.138 1.00 50.62 103 LEU A N 1
ATOM 844 C CA . LEU A 1 103 ? -21.130 -0.281 26.993 1.00 50.62 103 LEU A CA 1
ATOM 845 C C . LEU A 1 103 ? -19.942 -1.193 26.691 1.00 50.62 103 LEU A C 1
ATOM 847 O O . LEU A 1 103 ? -19.118 -0.857 25.839 1.00 50.62 103 LEU A O 1
ATOM 851 N N . GLN A 1 104 ? -19.869 -2.338 27.367 1.00 68.75 104 GLN A N 1
ATOM 852 C CA . GLN A 1 104 ? -18.838 -3.339 27.135 1.00 68.75 104 GLN A CA 1
ATOM 853 C C . GLN A 1 104 ? -18.958 -3.942 25.727 1.00 68.75 104 GLN A C 1
ATOM 855 O O . GLN A 1 104 ? -17.971 -3.961 24.993 1.00 68.75 104 GLN A O 1
ATOM 860 N N . GLU A 1 105 ? -20.166 -4.319 25.305 1.00 71.88 105 GLU A N 1
ATOM 861 C CA . GLU A 1 105 ? -20.437 -4.822 23.951 1.00 71.88 105 GLU A CA 1
ATOM 862 C C . GLU A 1 105 ? -20.074 -3.778 22.878 1.00 71.88 105 GLU A C 1
ATOM 864 O O . GLU A 1 105 ? -19.319 -4.065 21.948 1.00 71.88 105 GLU A O 1
ATOM 869 N N . SER A 1 106 ? -20.485 -2.519 23.068 1.00 44.12 106 SER A N 1
ATOM 870 C CA . SER A 1 106 ? -20.148 -1.417 22.149 1.00 44.12 106 SER A CA 1
ATOM 871 C C . SER A 1 106 ? -18.638 -1.164 22.058 1.00 44.12 106 SER A C 1
ATOM 873 O O . SER A 1 106 ? -18.114 -0.825 20.996 1.00 44.12 106 SER A O 1
ATOM 875 N N . LYS A 1 107 ? -17.906 -1.317 23.169 1.00 54.50 107 LYS A N 1
ATOM 876 C CA . LYS A 1 107 ? -16.446 -1.164 23.202 1.00 54.50 107 LYS A CA 1
ATOM 877 C C . LYS A 1 107 ? -15.749 -2.275 22.415 1.00 54.50 107 LYS A C 1
ATOM 879 O O . LYS A 1 107 ? -14.772 -2.001 21.717 1.00 54.50 107 LYS A O 1
ATOM 884 N N . GLU A 1 108 ? -16.248 -3.503 22.509 1.00 67.50 108 GLU A N 1
ATOM 885 C CA . GLU A 1 108 ? -15.741 -4.648 21.748 1.00 67.50 108 GLU A CA 1
ATOM 886 C C . GLU A 1 108 ? -16.040 -4.516 20.249 1.00 67.50 108 GLU A C 1
ATOM 888 O O . GLU A 1 108 ? -15.166 -4.786 19.423 1.00 67.50 108 GLU A O 1
ATOM 893 N N . GLU A 1 109 ? -17.227 -4.036 19.877 1.00 55.47 109 GLU A N 1
ATOM 894 C CA . GLU A 1 109 ? -17.562 -3.735 18.480 1.00 55.47 109 GLU A CA 1
ATOM 895 C C . GLU A 1 109 ? -16.685 -2.620 17.900 1.00 55.47 109 GLU A C 1
ATOM 897 O O . GLU A 1 109 ? -16.137 -2.774 16.808 1.00 55.47 109 GLU A O 1
ATOM 902 N N . LEU A 1 110 ? -16.470 -1.526 18.638 1.00 43.56 110 LEU A N 1
ATOM 903 C CA . LEU A 1 110 ? -15.580 -0.441 18.210 1.00 43.56 110 LEU A CA 1
ATOM 904 C C . LEU A 1 110 ? -14.129 -0.903 18.043 1.00 43.56 110 LEU A C 1
ATOM 906 O O . LEU A 1 110 ? -13.446 -0.446 17.125 1.00 43.56 110 LEU A O 1
ATOM 910 N N . ALA A 1 111 ? -13.655 -1.814 18.897 1.00 61.50 111 ALA A N 1
ATOM 911 C CA . ALA A 1 111 ? -12.330 -2.408 18.755 1.00 61.50 111 ALA A CA 1
ATOM 912 C C . ALA A 1 111 ? -12.216 -3.215 17.451 1.00 61.50 111 ALA A C 1
ATOM 914 O O . ALA A 1 111 ? -11.268 -3.003 16.696 1.00 61.50 111 ALA A O 1
ATOM 915 N N . LYS A 1 112 ? -13.221 -4.046 17.137 1.00 66.69 112 LYS A N 1
ATOM 916 C CA . LYS A 1 112 ? -13.290 -4.805 15.874 1.00 66.69 112 LYS A CA 1
ATOM 917 C C . LYS A 1 112 ? -13.366 -3.886 14.654 1.00 66.69 112 LYS A C 1
ATOM 919 O O . LYS A 1 112 ? -12.671 -4.117 13.672 1.00 66.69 112 LYS A O 1
ATOM 924 N N . ILE A 1 113 ? -14.166 -2.819 14.710 1.00 44.53 113 ILE A N 1
ATOM 925 C CA . ILE A 1 113 ? -14.273 -1.836 13.618 1.00 44.53 113 ILE A CA 1
ATOM 926 C C . ILE A 1 113 ? -12.931 -1.140 13.386 1.00 44.53 113 ILE A C 1
ATOM 928 O O . ILE A 1 113 ? -12.512 -0.986 12.242 1.00 44.53 113 ILE A O 1
ATOM 932 N N . LYS A 1 114 ? -12.238 -0.738 14.458 1.00 50.97 114 LYS A N 1
ATOM 933 C CA . LYS A 1 114 ? -10.919 -0.103 14.366 1.00 50.97 114 LYS A CA 1
ATOM 934 C C . LYS A 1 114 ? -9.873 -1.049 13.771 1.00 50.97 114 LYS A C 1
ATOM 936 O O . LYS A 1 114 ? -9.074 -0.613 12.947 1.00 50.97 114 LYS A O 1
ATOM 941 N N . GLU A 1 115 ? -9.890 -2.318 14.167 1.00 65.94 115 GLU A N 1
ATOM 942 C CA . GLU A 1 115 ? -9.008 -3.361 13.633 1.00 65.94 115 GLU A CA 1
ATOM 943 C C . GLU A 1 115 ? -9.261 -3.594 12.138 1.00 65.94 115 GLU A C 1
ATOM 945 O O . GLU A 1 115 ? -8.339 -3.478 11.334 1.00 65.94 115 GLU A O 1
ATOM 950 N N . VAL A 1 116 ? -10.522 -3.802 11.746 1.00 57.78 116 VAL A N 1
ATOM 951 C CA . VAL A 1 116 ? -10.924 -3.998 10.345 1.00 57.78 116 VAL A CA 1
ATOM 952 C C . VAL A 1 116 ? -10.606 -2.769 9.492 1.00 57.78 116 VAL A C 1
ATOM 954 O O . VAL A 1 116 ? -10.082 -2.910 8.392 1.00 57.78 116 VAL A O 1
ATOM 957 N N . ALA A 1 117 ? -10.865 -1.556 9.984 1.00 40.91 117 ALA A N 1
ATOM 958 C CA . ALA A 1 117 ? -10.543 -0.325 9.264 1.00 40.91 117 ALA A CA 1
ATOM 959 C C . ALA A 1 117 ? -9.026 -0.126 9.096 1.00 40.91 117 ALA A C 1
ATOM 961 O O . ALA A 1 117 ? -8.578 0.291 8.026 1.00 40.91 117 ALA A O 1
ATOM 962 N N . SER A 1 118 ? -8.229 -0.454 10.120 1.00 60.12 118 SER A N 1
ATOM 963 C CA . SER A 1 118 ? -6.764 -0.439 10.029 1.00 60.12 118 SER A CA 1
ATOM 964 C C . SER A 1 118 ? -6.272 -1.445 8.990 1.00 60.12 118 SER A C 1
ATOM 966 O O . SER A 1 118 ? -5.458 -1.083 8.142 1.00 60.12 118 SER A O 1
ATOM 968 N N . ASP A 1 119 ? -6.801 -2.670 9.004 1.00 64.38 119 ASP A N 1
ATOM 969 C CA . ASP A 1 119 ? -6.414 -3.708 8.049 1.00 64.38 119 ASP A CA 1
ATOM 970 C C . ASP A 1 119 ? -6.787 -3.354 6.615 1.00 64.38 119 ASP A C 1
ATOM 972 O O . ASP A 1 119 ? -5.935 -3.454 5.729 1.00 64.38 119 ASP A O 1
ATOM 976 N N . ILE A 1 120 ? -8.022 -2.892 6.390 1.00 60.12 120 ILE A N 1
ATOM 977 C CA . ILE A 1 120 ? -8.499 -2.446 5.076 1.00 60.12 120 ILE A CA 1
ATOM 978 C C . ILE A 1 120 ? -7.613 -1.307 4.567 1.00 60.12 120 ILE A C 1
ATOM 980 O O . ILE A 1 120 ? -7.077 -1.404 3.468 1.00 60.12 120 ILE A O 1
ATOM 984 N N . SER A 1 121 ? -7.368 -0.275 5.380 1.00 63.91 121 SER A N 1
ATOM 985 C CA . SER A 1 121 ? -6.564 0.875 4.947 1.00 63.91 121 SER A CA 1
ATOM 986 C C . SER A 1 121 ? -5.107 0.509 4.631 1.00 63.91 121 SER A C 1
ATOM 988 O O . SER A 1 121 ? -4.568 0.965 3.623 1.00 63.91 121 SER A O 1
ATOM 990 N N . GLY A 1 122 ? -4.471 -0.358 5.427 1.00 69.31 122 GLY A N 1
ATOM 991 C CA . GLY A 1 122 ? -3.097 -0.805 5.187 1.00 69.31 122 GLY A CA 1
ATOM 992 C C . GLY A 1 122 ? -2.969 -1.697 3.950 1.00 69.31 122 GLY A C 1
ATOM 993 O O . GLY A 1 122 ? -2.081 -1.495 3.118 1.00 69.31 122 GLY A O 1
ATOM 994 N N . THR A 1 123 ? -3.877 -2.662 3.783 1.00 75.19 123 THR A N 1
ATOM 995 C CA . THR A 1 123 ? -3.853 -3.565 2.621 1.00 75.19 123 THR A CA 1
ATOM 996 C C . THR A 1 123 ? -4.233 -2.873 1.317 1.00 75.19 123 THR A C 1
ATOM 998 O O . THR A 1 123 ? -3.635 -3.183 0.282 1.00 75.19 123 THR A O 1
ATOM 1001 N N . GLU A 1 124 ? -5.174 -1.934 1.349 1.00 75.69 124 GLU A N 1
ATOM 1002 C CA . GLU A 1 124 ? -5.606 -1.173 0.177 1.00 75.69 124 GLU A CA 1
ATOM 1003 C C . GLU A 1 124 ? -4.495 -0.245 -0.324 1.00 75.69 124 GLU A C 1
ATOM 1005 O O . GLU A 1 124 ? -4.194 -0.241 -1.518 1.00 75.69 124 GLU A O 1
ATOM 1010 N N . VAL A 1 125 ? -3.777 0.430 0.582 1.00 74.75 125 VAL A N 1
ATOM 1011 C CA . VAL A 1 125 ? -2.610 1.258 0.231 1.00 74.75 125 VAL A CA 1
ATOM 1012 C C . VAL A 1 125 ? -1.492 0.424 -0.404 1.00 74.75 125 VAL A C 1
ATOM 1014 O O . VAL A 1 125 ? -0.959 0.807 -1.447 1.00 74.75 125 VAL A O 1
ATOM 1017 N N . LEU A 1 126 ? -1.149 -0.735 0.172 1.00 77.38 126 LEU A N 1
ATOM 1018 C CA . LEU A 1 126 ? -0.123 -1.624 -0.394 1.00 77.38 126 LEU A CA 1
ATOM 1019 C C . LEU A 1 126 ? -0.506 -2.129 -1.793 1.00 77.38 126 LEU A C 1
ATOM 1021 O O . LEU A 1 126 ? 0.346 -2.203 -2.679 1.00 77.38 126 LEU A O 1
ATOM 1025 N N . THR A 1 127 ? -1.787 -2.442 -1.999 1.00 81.19 127 THR A N 1
ATOM 1026 C CA . THR A 1 127 ? -2.305 -2.913 -3.291 1.00 81.19 127 THR A CA 1
ATOM 1027 C C . THR A 1 127 ? -2.283 -1.797 -4.334 1.00 81.19 127 THR A C 1
ATOM 1029 O O . THR A 1 127 ? -1.781 -2.010 -5.436 1.00 81.19 127 THR A O 1
ATOM 1032 N N . ALA A 1 128 ? -2.733 -0.592 -3.971 1.00 78.25 128 ALA A N 1
ATOM 1033 C CA . ALA A 1 128 ? -2.739 0.568 -4.858 1.00 78.25 128 ALA A CA 1
ATOM 1034 C C . ALA A 1 128 ? -1.324 0.953 -5.322 1.00 78.25 128 ALA A C 1
ATOM 1036 O O . ALA A 1 128 ? -1.100 1.190 -6.510 1.00 78.25 128 ALA A O 1
ATOM 1037 N N . TYR A 1 129 ? -0.336 0.963 -4.419 1.00 76.56 129 TYR A N 1
ATOM 1038 C CA . TYR A 1 129 ? 1.054 1.211 -4.813 1.00 76.56 129 TYR A CA 1
ATOM 1039 C C . TYR A 1 129 ? 1.633 0.078 -5.665 1.00 76.56 129 TYR A C 1
ATOM 1041 O O . TYR A 1 129 ? 2.369 0.351 -6.614 1.00 76.56 129 TYR A O 1
ATOM 1049 N N . ALA A 1 130 ? 1.304 -1.184 -5.369 1.00 84.44 130 ALA A N 1
ATOM 1050 C CA . ALA A 1 130 ? 1.747 -2.305 -6.193 1.00 84.44 130 ALA A CA 1
ATOM 1051 C C . ALA A 1 130 ? 1.222 -2.182 -7.633 1.00 84.44 130 ALA A C 1
ATOM 1053 O O . ALA A 1 130 ? 1.979 -2.404 -8.574 1.00 84.44 130 ALA A O 1
ATOM 1054 N N . GLU A 1 131 ? -0.036 -1.780 -7.811 1.00 84.88 131 GLU A N 1
ATOM 1055 C CA . GLU A 1 131 ? -0.631 -1.529 -9.127 1.00 84.88 131 GLU A CA 1
ATOM 1056 C C . GLU A 1 131 ? 0.037 -0.347 -9.847 1.00 84.88 131 GLU A C 1
ATOM 1058 O O . GLU A 1 131 ? 0.380 -0.452 -11.023 1.00 84.88 131 GLU A O 1
ATOM 1063 N N . GLN A 1 132 ? 0.337 0.747 -9.136 1.00 83.06 132 GLN A N 1
ATOM 1064 C CA . GLN A 1 132 ? 1.081 1.872 -9.716 1.00 83.06 132 GLN A CA 1
ATOM 1065 C C . GLN A 1 132 ? 2.475 1.470 -10.216 1.00 83.06 132 GLN A C 1
ATOM 1067 O O . GLN A 1 132 ? 2.892 1.907 -11.290 1.00 83.06 132 GLN A O 1
ATOM 1072 N N . PHE A 1 133 ? 3.213 0.653 -9.461 1.00 83.88 133 PHE A N 1
ATOM 1073 C CA . PHE A 1 133 ? 4.523 0.171 -9.902 1.00 83.88 133 PHE A CA 1
ATOM 1074 C C . PHE A 1 133 ? 4.428 -0.837 -11.054 1.00 83.88 133 PHE A C 1
ATOM 1076 O O . PHE A 1 133 ? 5.339 -0.897 -11.879 1.00 83.88 133 PHE A O 1
ATOM 1083 N N . ASP A 1 134 ? 3.331 -1.586 -11.154 1.00 89.50 134 ASP A N 1
ATOM 1084 C CA . ASP A 1 134 ? 3.054 -2.467 -12.292 1.00 89.50 134 ASP A CA 1
ATOM 1085 C C . ASP A 1 134 ? 2.816 -1.671 -13.588 1.00 89.50 134 ASP A C 1
ATOM 1087 O O . ASP A 1 134 ? 3.398 -1.973 -14.635 1.00 89.50 134 ASP A O 1
ATOM 1091 N N . ASP A 1 135 ? 2.047 -0.582 -13.507 1.00 89.62 135 ASP A N 1
ATOM 1092 C CA . ASP A 1 135 ? 1.853 0.355 -14.620 1.00 89.62 135 ASP A CA 1
ATOM 1093 C C . ASP A 1 135 ? 3.171 1.049 -15.018 1.00 89.62 135 ASP A C 1
ATOM 1095 O O . ASP A 1 135 ? 3.511 1.130 -16.202 1.00 89.62 135 ASP A O 1
ATOM 1099 N N . GLN A 1 136 ? 3.977 1.490 -14.043 1.00 82.94 136 GLN A N 1
ATOM 1100 C CA . GLN A 1 136 ? 5.308 2.052 -14.314 1.00 82.94 136 GLN A CA 1
ATOM 1101 C C . GLN A 1 136 ? 6.227 1.040 -15.004 1.00 82.94 136 GLN A C 1
ATOM 1103 O O . GLN A 1 136 ? 6.865 1.380 -16.004 1.00 82.94 136 GLN A O 1
ATOM 1108 N N . ALA A 1 137 ? 6.272 -0.204 -14.519 1.00 86.75 137 ALA A N 1
ATOM 1109 C CA . ALA A 1 137 ? 7.048 -1.270 -15.141 1.00 86.75 137 ALA A CA 1
ATOM 1110 C C . ALA A 1 137 ? 6.627 -1.480 -16.601 1.00 86.75 137 ALA A C 1
ATOM 1112 O O . ALA A 1 137 ? 7.478 -1.502 -17.489 1.00 86.75 137 ALA A O 1
ATOM 1113 N N . THR A 1 138 ? 5.321 -1.534 -16.863 1.00 90.56 138 THR A N 1
ATOM 1114 C CA . THR A 1 138 ? 4.771 -1.701 -18.215 1.00 90.56 138 THR A CA 1
ATOM 1115 C C . THR A 1 138 ? 5.173 -0.541 -19.132 1.00 90.56 138 THR A C 1
ATOM 1117 O O . THR A 1 138 ? 5.674 -0.756 -20.238 1.00 90.56 138 THR A O 1
ATOM 1120 N N . LYS A 1 139 ? 5.071 0.706 -18.658 1.00 90.06 139 LYS A N 1
ATOM 1121 C CA . LYS A 1 139 ? 5.506 1.896 -19.414 1.00 90.06 139 LYS A CA 1
ATOM 1122 C C . LYS A 1 139 ? 7.001 1.873 -19.733 1.00 90.06 139 LYS A C 1
ATOM 1124 O O . LYS A 1 139 ? 7.397 2.212 -20.852 1.00 90.06 139 LYS A O 1
ATOM 1129 N N . HIS A 1 140 ? 7.840 1.484 -18.775 1.00 86.44 140 HIS A N 1
ATOM 1130 C CA . HIS A 1 140 ? 9.284 1.355 -18.983 1.00 86.44 140 HIS A CA 1
ATOM 1131 C C . HIS A 1 140 ? 9.628 0.199 -19.935 1.00 86.44 140 HIS A C 1
ATOM 1133 O O . HIS A 1 140 ? 10.512 0.344 -20.780 1.00 86.44 140 HIS A O 1
ATOM 1139 N N . GLN A 1 141 ? 8.878 -0.905 -19.893 1.00 90.44 141 GLN A N 1
ATOM 1140 C CA . GLN A 1 141 ? 9.006 -2.012 -20.841 1.00 90.44 141 GLN A CA 1
ATOM 1141 C C . GLN A 1 141 ? 8.677 -1.577 -22.277 1.00 90.44 141 GLN A C 1
ATOM 1143 O O . GLN A 1 141 ? 9.429 -1.875 -23.211 1.00 90.44 141 GLN A O 1
ATOM 1148 N N . GLU A 1 142 ? 7.587 -0.835 -22.477 1.00 91.12 142 GLU A N 1
ATOM 1149 C CA . GLU A 1 142 ? 7.227 -0.298 -23.792 1.00 91.12 142 GLU A CA 1
ATOM 1150 C C . GLU A 1 142 ? 8.293 0.666 -24.326 1.00 91.12 142 GLU A C 1
ATOM 1152 O O . GLU A 1 142 ? 8.696 0.580 -25.491 1.00 91.12 142 GLU A O 1
ATOM 1157 N N . LYS A 1 143 ? 8.784 1.578 -23.477 1.00 85.62 143 LYS A N 1
ATOM 1158 C CA . LYS A 1 143 ? 9.858 2.512 -23.842 1.00 85.62 143 LYS A CA 1
ATOM 1159 C C . LYS A 1 143 ? 11.159 1.786 -24.162 1.00 85.62 143 LYS A C 1
ATOM 1161 O O . LYS A 1 143 ? 11.777 2.103 -25.177 1.00 85.62 143 LYS A O 1
ATOM 1166 N N . SER A 1 144 ? 11.564 0.801 -23.358 1.00 83.88 144 SER A N 1
ATOM 1167 C CA . SER A 1 144 ? 12.776 0.019 -23.625 1.00 83.88 144 SER A CA 1
ATOM 1168 C C . SER A 1 144 ? 12.651 -0.740 -24.949 1.00 83.88 144 SER A C 1
ATOM 1170 O O . SER A 1 144 ? 13.579 -0.730 -25.753 1.00 83.88 144 SER A O 1
ATOM 1172 N N . THR A 1 145 ? 11.471 -1.278 -25.262 1.00 89.38 145 THR A N 1
ATOM 1173 C CA . THR A 1 145 ? 11.206 -1.940 -26.547 1.00 89.38 145 THR A CA 1
ATOM 1174 C C . THR A 1 145 ? 11.330 -0.967 -27.725 1.00 89.38 145 THR A C 1
ATOM 1176 O O . THR A 1 145 ? 11.943 -1.299 -28.740 1.00 89.38 145 THR A O 1
ATOM 1179 N N . LYS A 1 146 ? 10.821 0.267 -27.593 1.00 90.56 146 LYS A N 1
ATOM 1180 C CA . LYS A 1 146 ? 11.007 1.322 -28.608 1.00 90.56 146 LYS A CA 1
ATOM 1181 C C . LYS A 1 146 ? 12.485 1.675 -28.789 1.00 90.56 146 LYS A C 1
ATOM 1183 O O . LYS A 1 146 ? 12.961 1.741 -29.920 1.00 90.56 146 LYS A O 1
ATOM 1188 N N . TRP A 1 147 ? 13.229 1.842 -27.695 1.00 87.44 147 TRP A N 1
ATOM 1189 C CA . TRP A 1 147 ? 14.670 2.098 -27.754 1.00 87.44 147 TRP A CA 1
ATOM 1190 C C . TRP A 1 147 ? 15.455 0.941 -28.375 1.00 87.44 147 TRP A C 1
ATOM 1192 O O . TRP A 1 147 ? 16.397 1.193 -29.122 1.00 87.44 147 TRP A O 1
ATOM 1202 N N . LEU A 1 148 ? 15.052 -0.308 -28.131 1.00 88.19 148 LEU A N 1
ATOM 1203 C CA . LEU A 1 148 ? 15.646 -1.489 -28.754 1.00 88.19 148 LEU A CA 1
ATOM 1204 C C . LEU A 1 148 ? 15.455 -1.472 -30.274 1.00 88.19 148 LEU A C 1
ATOM 1206 O O . LEU A 1 148 ? 16.411 -1.684 -31.017 1.00 88.19 148 LEU A O 1
ATOM 1210 N N . TRP A 1 149 ? 14.249 -1.157 -30.748 1.00 90.06 149 TRP A N 1
ATOM 1211 C CA . TRP A 1 149 ? 13.990 -1.004 -32.181 1.00 90.06 149 TRP A CA 1
ATOM 1212 C C . TRP A 1 149 ? 14.793 0.144 -32.800 1.00 90.06 149 TRP A C 1
ATOM 1214 O O . TRP A 1 149 ? 15.397 -0.040 -33.858 1.00 90.06 149 TRP A O 1
ATOM 1224 N N . CYS A 1 150 ? 14.884 1.292 -32.123 1.00 89.69 150 CYS A N 1
ATOM 1225 C CA . CYS A 1 150 ? 15.751 2.395 -32.545 1.00 89.69 150 CYS A CA 1
ATOM 1226 C C . CYS A 1 150 ? 17.232 1.990 -32.586 1.00 89.69 150 CYS A C 1
ATOM 1228 O O . CYS A 1 150 ? 17.957 2.410 -33.486 1.00 89.69 150 CYS A O 1
ATOM 1230 N N . LEU A 1 151 ? 17.691 1.161 -31.644 1.00 88.88 151 LEU A N 1
ATOM 1231 C CA . LEU A 1 151 ? 19.063 0.655 -31.605 1.00 88.88 151 LEU A CA 1
ATOM 1232 C C . LEU A 1 151 ? 19.350 -0.240 -32.808 1.00 88.88 151 LEU A C 1
ATOM 1234 O O . LEU A 1 151 ? 20.354 -0.041 -33.488 1.00 88.88 151 LEU A O 1
ATOM 1238 N N . ILE A 1 152 ? 18.451 -1.183 -33.098 1.00 91.25 152 ILE A N 1
ATOM 1239 C CA . ILE A 1 152 ? 18.559 -2.070 -34.260 1.00 91.25 152 ILE A CA 1
ATOM 1240 C C . ILE A 1 152 ? 18.603 -1.235 -35.546 1.00 91.25 152 ILE A C 1
ATOM 1242 O O . ILE A 1 152 ? 19.524 -1.393 -36.348 1.00 91.25 152 ILE A O 1
ATOM 1246 N N . ALA A 1 153 ? 17.671 -0.292 -35.715 1.00 91.25 153 ALA A N 1
ATOM 1247 C CA . ALA A 1 153 ? 17.628 0.593 -36.878 1.00 91.25 153 ALA A CA 1
ATOM 1248 C C . ALA A 1 153 ? 18.901 1.449 -37.017 1.00 91.25 153 ALA A C 1
ATOM 1250 O O . ALA A 1 153 ? 19.424 1.605 -38.120 1.00 91.25 153 ALA A O 1
ATOM 1251 N N . SER A 1 154 ? 19.436 1.956 -35.904 1.00 90.12 154 SER A N 1
ATOM 1252 C CA . SER A 1 154 ? 20.674 2.741 -35.871 1.00 90.12 154 SER A CA 1
ATOM 1253 C C . SER A 1 154 ? 21.896 1.921 -36.297 1.00 90.12 154 SER A C 1
ATOM 1255 O O . SER A 1 154 ? 22.717 2.401 -37.078 1.00 90.12 154 SER A O 1
ATOM 1257 N N . ILE A 1 155 ? 21.990 0.656 -35.871 1.00 90.75 155 ILE A N 1
ATOM 1258 C CA . ILE A 1 155 ? 23.060 -0.255 -36.308 1.00 90.75 155 ILE A CA 1
ATOM 1259 C C . ILE A 1 155 ? 22.968 -0.512 -37.817 1.00 90.75 155 ILE A C 1
ATOM 1261 O O . ILE A 1 155 ? 23.979 -0.412 -38.511 1.00 90.75 155 ILE A O 1
ATOM 1265 N N . PHE A 1 156 ? 21.772 -0.787 -38.347 1.00 91.56 156 PHE A N 1
ATOM 1266 C CA . PHE A 1 156 ? 21.584 -0.945 -39.793 1.00 91.56 156 PHE A CA 1
ATOM 1267 C C . PHE A 1 156 ? 21.962 0.328 -40.562 1.00 91.56 156 PHE A C 1
ATOM 1269 O O . PHE A 1 156 ? 22.679 0.251 -41.561 1.00 91.56 156 PHE A O 1
ATOM 1276 N N . GLY A 1 157 ? 21.548 1.500 -40.072 1.00 89.56 157 GLY A N 1
ATOM 1277 C CA . GLY A 1 157 ? 21.926 2.792 -40.645 1.00 89.56 157 GLY A CA 1
ATOM 1278 C C . GLY A 1 157 ? 23.441 3.007 -40.658 1.00 89.56 157 GLY A C 1
ATOM 1279 O O . GLY A 1 157 ? 23.992 3.414 -41.679 1.00 89.56 157 GLY A O 1
ATOM 1280 N N . LEU A 1 158 ? 24.132 2.655 -39.570 1.00 89.00 158 LEU A N 1
ATOM 1281 C CA . LEU A 1 158 ? 25.590 2.732 -39.480 1.00 89.00 158 LEU A CA 1
ATOM 1282 C C . LEU A 1 158 ? 26.270 1.844 -40.532 1.00 89.00 158 LEU A C 1
ATOM 1284 O O . LEU A 1 158 ? 27.179 2.305 -41.220 1.00 89.00 158 LEU A O 1
ATOM 1288 N N . VAL A 1 159 ? 25.810 0.602 -40.710 1.00 88.88 159 VAL A N 1
ATOM 1289 C CA . VAL A 1 159 ? 26.353 -0.315 -41.729 1.00 88.88 159 VAL A CA 1
ATOM 1290 C C . VAL A 1 159 ? 26.164 0.248 -43.141 1.00 88.88 159 VAL A C 1
ATOM 1292 O O . VAL A 1 159 ? 27.102 0.220 -43.940 1.00 88.88 159 VAL A O 1
ATOM 1295 N N . ILE A 1 160 ? 24.988 0.806 -43.448 1.00 88.75 160 ILE A N 1
ATOM 1296 C CA . ILE A 1 160 ? 24.707 1.446 -44.744 1.00 88.75 160 ILE A CA 1
ATOM 1297 C C . ILE A 1 160 ? 25.636 2.645 -44.972 1.00 88.75 160 ILE A C 1
ATOM 1299 O O . ILE A 1 160 ? 26.237 2.757 -46.040 1.00 88.75 160 ILE A O 1
ATOM 1303 N N . ILE A 1 161 ? 25.805 3.512 -43.970 1.00 86.31 161 ILE A N 1
ATOM 1304 C CA . ILE A 1 161 ? 26.667 4.701 -44.053 1.00 86.31 161 ILE A CA 1
ATOM 1305 C C . ILE A 1 161 ? 28.131 4.307 -44.244 1.00 86.31 161 ILE A C 1
ATOM 1307 O O . ILE A 1 161 ? 28.796 4.851 -45.122 1.00 86.31 161 ILE A O 1
ATOM 1311 N N . VAL A 1 162 ? 28.633 3.338 -43.475 1.00 85.81 162 VAL A N 1
ATOM 1312 C CA . VAL A 1 162 ? 30.008 2.839 -43.625 1.00 85.81 162 VAL A CA 1
ATOM 1313 C C . VAL A 1 162 ? 30.206 2.248 -45.020 1.00 85.81 162 VAL A C 1
ATOM 1315 O O . VAL A 1 162 ? 31.201 2.553 -45.675 1.00 85.81 162 VAL A O 1
ATOM 1318 N N . THR A 1 163 ? 29.235 1.479 -45.519 1.00 85.56 163 THR A N 1
ATOM 1319 C CA . THR A 1 163 ? 29.288 0.899 -46.869 1.00 85.56 163 THR A CA 1
ATOM 1320 C C . THR A 1 163 ? 29.313 1.993 -47.937 1.00 85.56 163 THR A C 1
ATOM 1322 O O . THR A 1 163 ? 30.183 1.967 -48.802 1.00 85.56 163 THR A O 1
ATOM 1325 N N . LEU A 1 164 ? 28.439 3.004 -47.846 1.00 84.06 164 LEU A N 1
ATOM 1326 C CA . LEU A 1 164 ? 28.426 4.167 -48.743 1.00 84.06 164 LEU A CA 1
ATOM 1327 C C . LEU A 1 164 ? 29.760 4.923 -48.714 1.00 84.06 164 LEU A C 1
ATOM 1329 O O . LEU A 1 164 ? 30.315 5.231 -49.765 1.00 84.06 164 LEU A O 1
ATOM 1333 N N . ILE A 1 165 ? 30.312 5.188 -47.528 1.00 82.38 165 ILE A N 1
ATOM 1334 C CA . ILE A 1 165 ? 31.587 5.901 -47.368 1.00 82.38 165 ILE A CA 1
ATOM 1335 C C . ILE A 1 165 ? 32.754 5.109 -47.977 1.00 82.38 165 ILE A C 1
ATOM 1337 O O . ILE A 1 165 ? 33.666 5.712 -48.555 1.00 82.38 165 ILE A O 1
ATOM 1341 N N . LEU A 1 166 ? 32.743 3.778 -47.865 1.00 76.94 166 LEU A N 1
ATOM 1342 C CA . LEU A 1 166 ? 33.758 2.910 -48.466 1.00 76.94 166 LEU A CA 1
ATOM 1343 C C . LEU A 1 166 ? 33.604 2.802 -49.991 1.00 76.94 166 LEU A C 1
ATOM 1345 O O . LEU A 1 166 ? 34.614 2.774 -50.692 1.00 76.94 166 LEU A O 1
ATOM 1349 N N . PHE A 1 167 ? 32.372 2.799 -50.510 1.00 75.38 167 PHE A N 1
ATOM 1350 C CA . PHE A 1 167 ? 32.089 2.689 -51.947 1.00 75.38 167 PHE A CA 1
ATOM 1351 C C . PHE A 1 167 ? 32.289 4.008 -52.711 1.00 75.38 167 PHE A C 1
ATOM 1353 O O . PHE A 1 167 ? 32.656 4.003 -53.886 1.00 75.38 167 PHE A O 1
ATOM 1360 N N . VAL A 1 168 ? 32.078 5.154 -52.056 1.00 69.06 168 VAL A N 1
ATOM 1361 C CA . VAL A 1 168 ? 32.301 6.476 -52.655 1.00 69.06 168 VAL A CA 1
ATOM 1362 C C . VAL A 1 168 ? 33.803 6.770 -52.713 1.00 69.06 168 VAL A C 1
ATOM 1364 O O . VAL A 1 168 ? 34.440 7.171 -51.731 1.00 69.06 168 VAL A O 1
ATOM 1367 N N . GLN A 1 169 ? 34.385 6.584 -53.896 1.00 60.59 169 GLN A N 1
ATOM 1368 C CA . GLN A 1 169 ? 35.725 7.064 -54.225 1.00 60.59 169 GLN A CA 1
ATOM 1369 C C . GLN A 1 169 ? 35.686 8.562 -54.561 1.00 60.59 169 GLN A C 1
ATOM 1371 O O . GLN A 1 169 ? 34.761 9.046 -55.210 1.00 60.59 169 GLN A O 1
ATOM 1376 N N . ILE A 1 170 ? 36.710 9.310 -54.143 1.00 55.66 170 ILE A N 1
ATOM 1377 C CA . ILE A 1 170 ? 36.826 10.759 -54.405 1.00 55.66 170 ILE A CA 1
ATOM 1378 C C . ILE A 1 170 ? 36.905 11.109 -55.886 1.00 55.66 170 ILE A C 1
ATOM 1380 O O . ILE A 1 170 ? 36.539 12.215 -56.275 1.00 55.66 170 ILE A O 1
ATOM 1384 N N . SER A 1 171 ? 37.313 10.154 -56.721 1.00 51.22 171 SER A N 1
ATOM 1385 C CA . SER A 1 171 ? 37.246 10.262 -58.178 1.00 51.22 171 SER A CA 1
ATOM 1386 C C . SER A 1 171 ? 35.842 10.598 -58.697 1.00 51.22 171 SER A C 1
ATOM 1388 O O . SER A 1 171 ? 35.743 11.157 -59.784 1.00 51.22 171 SER A O 1
ATOM 1390 N N . ASN A 1 172 ? 34.782 10.330 -57.923 1.00 55.97 172 ASN A N 1
ATOM 1391 C CA . ASN A 1 172 ? 33.396 10.599 -58.310 1.00 55.97 172 ASN A CA 1
ATOM 1392 C C . ASN A 1 172 ? 32.920 12.034 -58.009 1.00 55.97 172 ASN A C 1
ATOM 1394 O O . ASN A 1 172 ? 31.835 12.402 -58.451 1.00 55.97 172 ASN A O 1
ATOM 1398 N N . PHE A 1 173 ? 33.695 12.857 -57.288 1.00 59.69 173 PHE A N 1
ATOM 1399 C CA . PHE A 1 173 ? 33.328 14.245 -56.968 1.00 59.69 173 PHE A CA 1
ATOM 1400 C C . PHE A 1 173 ? 34.398 15.236 -57.459 1.00 59.69 173 PHE A C 1
ATOM 1402 O O . PHE A 1 173 ? 35.294 15.605 -56.693 1.00 59.69 173 PHE A O 1
ATOM 1409 N N . PRO A 1 174 ? 34.307 15.710 -58.720 1.00 58.94 174 PRO A N 1
ATOM 1410 C CA . PRO A 1 174 ? 35.301 16.611 -59.314 1.00 58.94 174 PRO A CA 1
ATOM 1411 C C . PRO A 1 174 ? 35.467 17.929 -58.540 1.00 58.94 174 PRO A C 1
ATOM 1413 O O . PRO A 1 174 ? 36.576 18.432 -58.434 1.00 58.94 174 PRO A O 1
ATOM 1416 N N . ILE A 1 175 ? 34.409 18.425 -57.890 1.00 60.66 175 ILE A N 1
ATOM 1417 C CA . ILE A 1 175 ? 34.429 19.668 -57.095 1.00 60.66 175 ILE A CA 1
ATOM 1418 C C . ILE A 1 175 ? 35.373 19.562 -55.884 1.00 60.66 175 ILE A C 1
ATOM 1420 O O . ILE A 1 175 ? 36.145 20.475 -55.608 1.00 60.66 175 ILE A O 1
ATOM 1424 N N . ILE A 1 176 ? 35.330 18.438 -55.162 1.00 60.88 176 ILE A N 1
ATOM 1425 C CA . ILE A 1 176 ? 36.168 18.204 -53.974 1.00 60.88 176 ILE A CA 1
ATOM 1426 C C . ILE A 1 176 ? 37.618 17.963 -54.400 1.00 60.88 176 ILE A C 1
ATOM 1428 O O . ILE A 1 176 ? 38.546 18.426 -53.739 1.00 60.88 176 ILE A O 1
ATOM 1432 N N . LYS A 1 177 ? 37.805 17.264 -55.525 1.00 60.47 177 LYS A N 1
ATOM 1433 C CA . LYS A 1 177 ? 39.115 17.020 -56.122 1.00 60.47 177 LYS A CA 1
ATOM 1434 C C . LYS A 1 177 ? 39.787 18.328 -56.542 1.00 60.47 177 LYS A C 1
ATOM 1436 O O . LYS A 1 177 ? 40.931 18.528 -56.162 1.00 60.47 177 LYS A O 1
ATOM 1441 N N . ASP A 1 178 ? 39.093 19.214 -57.251 1.00 63.91 178 ASP A N 1
ATOM 1442 C CA . ASP A 1 178 ? 39.664 20.481 -57.728 1.00 63.91 178 ASP A CA 1
ATOM 1443 C C . ASP A 1 178 ? 39.904 21.483 -56.587 1.00 63.91 178 ASP A C 1
ATOM 1445 O O . ASP A 1 178 ? 40.910 22.192 -56.591 1.00 63.91 178 ASP A O 1
ATOM 1449 N N . TRP A 1 179 ? 39.038 21.504 -55.566 1.00 65.25 179 TRP A N 1
ATOM 1450 C CA . TRP A 1 179 ? 39.228 22.352 -54.383 1.00 65.25 179 TRP A CA 1
ATOM 1451 C C . TRP A 1 179 ? 40.426 21.903 -53.525 1.00 65.25 179 TRP A C 1
ATOM 1453 O O . TRP A 1 179 ? 41.238 22.735 -53.134 1.00 65.25 179 TRP A O 1
ATOM 1463 N N . LEU A 1 180 ? 40.601 20.594 -53.288 1.00 62.56 180 LEU A N 1
ATOM 1464 C CA . LEU A 1 180 ? 41.732 20.058 -52.508 1.00 62.56 180 LEU A CA 1
ATOM 1465 C C . LEU A 1 180 ? 43.048 19.967 -53.301 1.00 62.56 180 LEU A C 1
ATOM 1467 O O . LEU A 1 180 ? 44.120 20.109 -52.713 1.00 62.56 180 LEU A O 1
ATOM 1471 N N . ALA A 1 181 ? 42.997 19.709 -54.612 1.00 61.22 181 ALA A N 1
ATOM 1472 C CA . ALA A 1 181 ? 44.197 19.564 -55.442 1.00 61.22 181 ALA A CA 1
ATOM 1473 C C . ALA A 1 181 ? 44.921 20.895 -55.692 1.00 61.22 181 ALA A C 1
ATOM 1475 O O . ALA A 1 181 ? 46.129 20.881 -55.925 1.00 61.22 181 ALA A O 1
ATOM 1476 N N . ASN A 1 182 ? 44.213 22.029 -55.618 1.00 63.31 182 ASN A N 1
ATOM 1477 C CA . ASN A 1 182 ? 44.822 23.352 -55.775 1.00 63.31 182 ASN A CA 1
ATOM 1478 C C . ASN A 1 182 ? 45.706 23.758 -54.581 1.00 63.31 182 ASN A C 1
ATOM 1480 O O . ASN A 1 182 ? 46.721 24.419 -54.793 1.00 63.31 182 ASN A O 1
ATOM 1484 N N . ASP A 1 183 ? 45.386 23.313 -53.360 1.00 60.50 183 ASP A N 1
ATOM 1485 C CA . ASP A 1 183 ? 46.151 23.647 -52.144 1.00 60.50 183 ASP A CA 1
ATOM 1486 C C . ASP A 1 183 ? 47.162 22.560 -51.724 1.00 60.50 183 ASP A C 1
ATOM 1488 O O . ASP A 1 183 ? 48.160 22.854 -51.062 1.00 60.50 183 ASP A O 1
ATOM 1492 N N . ILE A 1 184 ? 46.959 21.292 -52.111 1.00 60.19 184 ILE A N 1
ATOM 1493 C CA . ILE A 1 184 ? 47.792 20.163 -51.661 1.00 60.19 184 ILE A CA 1
ATOM 1494 C C . ILE A 1 184 ? 48.595 19.581 -52.832 1.00 60.19 184 ILE A C 1
ATOM 1496 O O . ILE A 1 184 ? 48.128 18.724 -53.579 1.00 60.19 184 ILE A O 1
ATOM 1500 N N . LYS A 1 185 ? 49.868 19.986 -52.944 1.00 59.25 185 LYS A N 1
ATOM 1501 C CA . LYS A 1 185 ? 50.814 19.531 -53.990 1.00 59.25 185 LYS A CA 1
ATOM 1502 C C . LYS A 1 185 ? 51.157 18.033 -53.961 1.00 59.25 185 LYS A C 1
ATOM 1504 O O . LYS A 1 185 ? 51.738 17.535 -54.922 1.00 59.25 185 LYS A O 1
ATOM 1509 N N . ASN A 1 186 ? 50.863 17.318 -52.870 1.00 66.62 186 ASN A N 1
ATOM 1510 C CA . ASN A 1 186 ? 51.264 15.922 -52.684 1.00 66.62 186 ASN A CA 1
ATOM 1511 C C . ASN A 1 186 ? 50.052 14.980 -52.588 1.00 66.62 186 ASN A C 1
ATOM 1513 O O . ASN A 1 186 ? 49.286 15.018 -51.624 1.00 66.62 186 ASN A O 1
ATOM 1517 N N . ILE A 1 187 ? 49.928 14.077 -53.563 1.00 64.19 187 ILE A N 1
ATOM 1518 C CA . ILE A 1 187 ? 48.829 13.103 -53.693 1.00 64.19 187 ILE A CA 1
ATOM 1519 C C . ILE A 1 187 ? 48.723 12.191 -52.455 1.00 64.19 187 ILE A C 1
ATOM 1521 O O . ILE A 1 187 ? 47.619 11.840 -52.036 1.00 64.19 187 ILE A O 1
ATOM 1525 N N . GLY A 1 188 ? 49.853 11.850 -51.821 1.00 65.50 188 GLY A N 1
ATOM 1526 C CA . GLY A 1 188 ? 49.864 11.033 -50.600 1.00 65.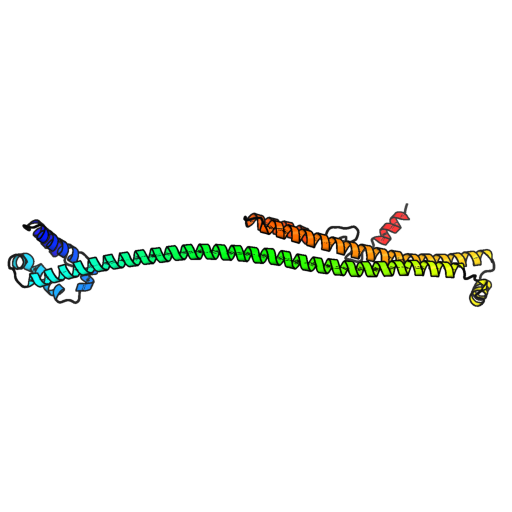50 188 GLY A CA 1
ATOM 1527 C C . GLY A 1 188 ? 49.218 11.726 -49.393 1.00 65.50 188 GLY A C 1
ATOM 1528 O O . GLY A 1 188 ? 48.515 11.084 -48.615 1.00 65.50 188 GLY A O 1
ATOM 1529 N N . MET A 1 189 ? 49.390 13.046 -49.271 1.00 69.38 189 MET A N 1
ATOM 1530 C CA . MET A 1 189 ? 48.812 13.849 -48.186 1.00 69.38 189 MET A CA 1
ATOM 1531 C C . MET A 1 189 ? 47.302 14.048 -48.374 1.00 69.38 189 MET A C 1
ATOM 1533 O O . MET A 1 189 ? 46.548 13.997 -47.404 1.00 69.38 189 MET A O 1
ATOM 1537 N N . LEU A 1 190 ? 46.850 14.192 -49.623 1.00 68.81 190 LEU A N 1
ATOM 1538 C CA . LEU A 1 190 ? 45.431 14.299 -49.966 1.00 68.81 190 LEU A CA 1
ATOM 1539 C C . LEU A 1 190 ? 44.671 13.008 -49.619 1.00 68.81 190 LEU A C 1
ATOM 1541 O O . LEU A 1 190 ? 43.623 13.064 -48.981 1.00 68.81 190 LEU A O 1
ATOM 1545 N N . ASN A 1 191 ? 45.236 11.836 -49.929 1.00 70.56 191 ASN A N 1
ATOM 1546 C CA . ASN A 1 191 ? 44.642 10.547 -49.551 1.00 70.56 191 ASN A CA 1
ATOM 1547 C C . ASN A 1 191 ? 44.572 10.347 -48.026 1.00 70.56 191 ASN A C 1
ATOM 1549 O O . ASN A 1 191 ? 43.577 9.822 -47.523 1.00 70.56 191 ASN A O 1
ATOM 1553 N N . ALA A 1 192 ? 45.592 10.791 -47.284 1.00 77.25 192 ALA A N 1
ATOM 1554 C CA . ALA A 1 192 ? 45.603 10.720 -45.823 1.00 77.25 192 ALA A CA 1
ATOM 1555 C C . ALA A 1 192 ? 44.533 11.629 -45.187 1.00 77.25 192 ALA A C 1
ATOM 1557 O O . ALA A 1 192 ? 43.805 11.193 -44.296 1.00 77.25 192 ALA A O 1
ATOM 1558 N N . LEU A 1 193 ? 44.385 12.865 -45.679 1.00 78.44 193 LEU A N 1
ATOM 1559 C CA . LEU A 1 193 ? 43.389 13.826 -45.189 1.00 78.44 193 LEU A CA 1
ATOM 1560 C C . LEU A 1 193 ? 41.956 13.329 -45.424 1.00 78.44 193 LEU A C 1
ATOM 1562 O O . LEU A 1 193 ? 41.091 13.432 -44.558 1.00 78.44 193 LEU A O 1
ATOM 1566 N N . VAL A 1 194 ? 41.715 12.710 -46.573 1.00 75.56 194 VAL A N 1
ATOM 1567 C CA . VAL A 1 194 ? 40.428 12.097 -46.919 1.00 75.56 194 VAL A CA 1
ATOM 1568 C C . VAL A 1 194 ? 40.088 10.941 -45.991 1.00 75.56 194 VAL A C 1
ATOM 1570 O O . VAL A 1 194 ? 38.946 10.816 -45.548 1.00 75.56 194 VAL A O 1
ATOM 1573 N N . LEU A 1 195 ? 41.070 10.089 -45.703 1.00 78.94 195 LEU A N 1
ATOM 1574 C CA . LEU A 1 195 ? 40.894 8.964 -44.795 1.00 78.94 195 LEU A CA 1
ATOM 1575 C C . LEU A 1 195 ? 40.599 9.458 -43.372 1.00 78.94 195 LEU A C 1
ATOM 1577 O O . LEU A 1 195 ? 39.725 8.899 -42.712 1.00 78.94 195 LEU A O 1
ATOM 1581 N N . ALA A 1 196 ? 41.231 10.558 -42.950 1.00 82.25 196 ALA A N 1
ATOM 1582 C CA . ALA A 1 196 ? 40.930 11.223 -41.686 1.00 82.25 196 ALA A CA 1
ATOM 1583 C C . ALA A 1 196 ? 39.494 11.779 -41.640 1.00 82.25 196 ALA A C 1
ATOM 1585 O O . ALA A 1 196 ? 38.787 11.528 -40.669 1.00 82.25 196 ALA A O 1
ATOM 1586 N N . ILE A 1 197 ? 39.012 12.455 -42.692 1.00 81.69 197 ILE A N 1
ATOM 1587 C CA . ILE A 1 197 ? 37.623 12.954 -42.754 1.00 81.69 197 ILE A CA 1
ATOM 1588 C C . ILE A 1 197 ? 36.620 11.795 -42.694 1.00 81.69 197 ILE A C 1
ATOM 1590 O O . ILE A 1 197 ? 35.677 11.834 -41.903 1.00 81.69 197 ILE A O 1
ATOM 1594 N N . LYS A 1 198 ? 36.832 10.739 -43.492 1.00 82.19 198 LYS A N 1
ATOM 1595 C CA . LYS A 1 198 ? 35.974 9.543 -43.480 1.00 82.19 198 LYS A CA 1
ATOM 1596 C C . LYS A 1 198 ? 35.969 8.876 -42.100 1.00 82.19 198 LYS A C 1
ATOM 1598 O O . LYS A 1 198 ? 34.900 8.535 -41.599 1.00 82.19 198 LYS A O 1
ATOM 1603 N N . GLY A 1 199 ? 37.138 8.745 -41.471 1.00 83.06 199 GLY A N 1
ATOM 1604 C CA . GLY A 1 199 ? 37.286 8.213 -40.116 1.00 83.06 199 GLY A CA 1
ATOM 1605 C C . GLY A 1 199 ? 36.538 9.040 -39.069 1.00 83.06 199 GLY A C 1
ATOM 1606 O O . GLY A 1 199 ? 35.797 8.475 -38.268 1.00 83.06 199 GLY A O 1
ATOM 1607 N N . SER A 1 200 ? 36.648 10.370 -39.118 1.00 84.75 200 SER A N 1
ATOM 1608 C CA . SER A 1 200 ? 35.939 11.279 -38.206 1.00 84.75 200 SER A CA 1
ATOM 1609 C C . SER A 1 200 ? 34.417 11.174 -38.334 1.00 84.75 200 SER A C 1
ATOM 1611 O O . SER A 1 200 ? 33.722 11.148 -37.320 1.00 84.75 200 SER A O 1
ATOM 1613 N N . ILE A 1 201 ? 33.890 11.049 -39.559 1.00 84.38 201 ILE A N 1
ATOM 1614 C CA . ILE A 1 201 ? 32.448 10.854 -39.795 1.00 84.38 201 ILE A CA 1
ATOM 1615 C C . ILE A 1 201 ? 31.976 9.528 -39.185 1.00 84.38 201 ILE A C 1
ATOM 1617 O O . ILE A 1 201 ? 30.959 9.498 -38.493 1.00 84.38 201 ILE A O 1
ATOM 1621 N N . VAL A 1 202 ? 32.723 8.438 -39.393 1.00 85.56 202 VAL A N 1
ATOM 1622 C CA . VAL A 1 202 ? 32.389 7.126 -38.813 1.00 85.56 202 VAL A CA 1
ATOM 1623 C C . VAL A 1 202 ? 32.426 7.179 -37.284 1.00 85.56 202 VAL A C 1
ATOM 1625 O O . VAL A 1 202 ? 31.488 6.715 -36.639 1.00 85.56 202 VAL A O 1
ATOM 1628 N N . MET A 1 203 ? 33.456 7.797 -36.699 1.00 85.00 203 MET A N 1
ATOM 1629 C CA . MET A 1 203 ? 33.573 7.954 -35.245 1.00 85.00 203 MET A CA 1
ATOM 1630 C C . MET A 1 203 ? 32.416 8.760 -34.647 1.00 85.00 203 MET A C 1
ATOM 1632 O O . MET A 1 203 ? 31.891 8.374 -33.604 1.00 85.00 203 MET A O 1
ATOM 1636 N N . ALA A 1 204 ? 31.971 9.830 -35.313 1.00 85.50 204 ALA A N 1
ATOM 1637 C CA . ALA A 1 204 ? 30.799 10.592 -34.884 1.00 85.50 204 ALA A CA 1
ATOM 1638 C C . ALA A 1 204 ? 29.518 9.739 -34.925 1.00 85.50 204 ALA A C 1
ATOM 1640 O O . ALA A 1 204 ? 28.736 9.739 -33.976 1.00 85.50 204 ALA A O 1
ATOM 1641 N N . TYR A 1 205 ? 29.327 8.945 -35.982 1.00 86.31 205 TYR A N 1
ATOM 1642 C CA . TYR A 1 205 ? 28.151 8.084 -36.123 1.00 86.31 205 TYR A CA 1
ATOM 1643 C C . TYR A 1 205 ? 28.117 6.914 -35.130 1.00 86.31 205 TYR A C 1
ATOM 1645 O O . TYR A 1 205 ? 27.032 6.529 -34.697 1.00 86.31 205 TYR A O 1
ATOM 1653 N N . ILE A 1 206 ? 29.273 6.384 -34.708 1.00 86.75 206 ILE A N 1
ATOM 1654 C CA . ILE A 1 206 ? 29.362 5.337 -33.671 1.00 86.75 206 ILE A CA 1
ATOM 1655 C C . ILE A 1 206 ? 28.777 5.811 -32.327 1.00 86.75 206 ILE A C 1
ATOM 1657 O O . ILE A 1 206 ? 28.255 4.996 -31.562 1.00 86.75 206 ILE A O 1
ATOM 1661 N N . GLN A 1 207 ? 28.797 7.117 -32.039 1.00 86.31 207 GLN A N 1
ATOM 1662 C CA . GLN A 1 207 ? 28.235 7.651 -30.795 1.00 86.31 207 GLN A CA 1
ATOM 1663 C C . GLN A 1 207 ? 26.710 7.490 -30.711 1.00 86.31 207 GLN A C 1
ATOM 1665 O O . GLN A 1 207 ? 26.176 7.328 -29.614 1.00 86.31 207 GLN A O 1
ATOM 1670 N N . ILE A 1 208 ? 26.002 7.469 -31.846 1.00 85.06 208 ILE A N 1
ATOM 1671 C CA . ILE A 1 208 ? 24.534 7.397 -31.879 1.00 85.06 208 ILE A CA 1
ATOM 1672 C C . ILE A 1 208 ? 24.027 6.049 -31.321 1.00 85.06 208 ILE A C 1
ATOM 1674 O O . ILE A 1 208 ? 23.245 6.070 -30.366 1.00 85.06 208 ILE A O 1
ATOM 1678 N N . PRO A 1 209 ? 24.476 4.868 -31.807 1.00 86.75 209 PRO A N 1
ATOM 1679 C CA . PRO A 1 209 ? 24.135 3.588 -31.184 1.00 86.75 209 PRO A CA 1
ATOM 1680 C C . PRO A 1 209 ? 24.529 3.496 -29.707 1.00 86.75 209 PRO A C 1
ATOM 1682 O O . PRO A 1 209 ? 23.781 2.921 -28.920 1.00 86.75 209 PRO A O 1
ATOM 1685 N N . LEU A 1 210 ? 25.677 4.061 -29.311 1.00 84.38 210 LEU A N 1
ATOM 1686 C CA . LEU A 1 210 ? 26.132 4.048 -27.915 1.00 84.38 210 LEU A CA 1
ATOM 1687 C C . LEU A 1 210 ? 25.195 4.850 -27.001 1.00 84.38 210 LEU A C 1
ATOM 1689 O O . LEU A 1 210 ? 24.842 4.381 -25.918 1.00 84.38 210 LEU A O 1
ATOM 1693 N N . PHE A 1 211 ? 24.739 6.019 -27.454 1.00 85.12 211 PHE A N 1
ATOM 1694 C CA . PHE A 1 211 ? 23.761 6.834 -26.739 1.00 85.12 211 PHE A CA 1
ATOM 1695 C C . PHE A 1 211 ? 22.408 6.124 -26.611 1.00 85.12 211 PHE A C 1
ATOM 1697 O O . PHE A 1 211 ? 21.843 6.037 -25.520 1.00 85.12 211 PHE A O 1
ATOM 1704 N N . ILE A 1 212 ? 21.902 5.557 -27.708 1.00 83.56 212 ILE A N 1
ATOM 1705 C CA . ILE A 1 212 ? 20.641 4.803 -27.710 1.00 83.56 212 ILE A CA 1
ATOM 1706 C C . ILE A 1 212 ? 20.742 3.586 -26.779 1.00 83.56 212 ILE A C 1
ATOM 1708 O O . ILE A 1 212 ? 19.832 3.326 -25.993 1.00 83.56 212 ILE A O 1
ATOM 1712 N N . ARG A 1 213 ? 21.877 2.874 -26.809 1.00 83.44 213 ARG A N 1
ATOM 1713 C CA . ARG A 1 213 ? 22.162 1.746 -25.916 1.00 83.44 213 ARG A CA 1
ATOM 1714 C C . ARG A 1 213 ? 22.082 2.163 -24.450 1.00 83.44 213 ARG A C 1
ATOM 1716 O O . ARG A 1 213 ? 21.454 1.453 -23.670 1.00 83.44 213 ARG A O 1
ATOM 1723 N N . LYS A 1 214 ? 22.684 3.297 -24.069 1.00 81.69 214 LYS A N 1
ATOM 1724 C CA . LYS A 1 214 ? 22.621 3.805 -22.687 1.00 81.69 214 LYS A CA 1
ATOM 1725 C C . LYS A 1 214 ? 21.170 4.029 -22.244 1.00 81.69 214 LYS A C 1
ATOM 1727 O O . LYS A 1 214 ? 20.797 3.573 -21.169 1.00 81.69 214 LYS A O 1
ATOM 1732 N N . ASN A 1 215 ? 20.346 4.650 -23.091 1.00 79.88 215 ASN A N 1
ATOM 1733 C CA . ASN A 1 215 ? 18.928 4.890 -22.797 1.00 79.88 215 ASN A CA 1
ATOM 1734 C C . ASN A 1 215 ? 18.112 3.594 -22.690 1.00 79.88 215 ASN A C 1
ATOM 1736 O O . ASN A 1 215 ? 17.306 3.457 -21.775 1.00 79.88 215 ASN A O 1
ATOM 1740 N N . TYR A 1 216 ? 18.360 2.616 -23.567 1.00 84.50 216 TYR A N 1
ATOM 1741 C CA . TYR A 1 216 ? 17.740 1.292 -23.467 1.00 84.50 216 TYR A CA 1
ATOM 1742 C C . TYR A 1 216 ? 18.020 0.634 -22.108 1.00 84.50 216 TYR A C 1
ATOM 1744 O O . TYR A 1 216 ? 17.094 0.172 -21.444 1.00 84.50 216 TYR A O 1
ATOM 1752 N N . PHE A 1 217 ? 19.285 0.620 -21.675 1.00 80.75 217 PHE A N 1
ATOM 1753 C CA . PHE A 1 217 ? 19.658 0.037 -20.385 1.00 80.75 217 PHE A CA 1
ATOM 1754 C C . PHE A 1 217 ? 19.087 0.817 -19.199 1.00 80.75 217 PHE A C 1
ATOM 1756 O O . PHE A 1 217 ? 18.670 0.190 -18.229 1.00 80.75 217 PHE A O 1
ATOM 1763 N N . ALA A 1 218 ? 19.010 2.147 -19.284 1.00 77.75 218 ALA A N 1
ATOM 1764 C CA . ALA A 1 218 ? 18.384 2.970 -18.253 1.00 77.75 218 ALA A CA 1
ATOM 1765 C C . ALA A 1 218 ? 16.887 2.651 -18.099 1.00 77.75 218 ALA A C 1
ATOM 1767 O O . ALA A 1 218 ? 16.430 2.364 -16.995 1.00 77.75 218 ALA A O 1
ATOM 1768 N N . GLU A 1 219 ? 16.133 2.606 -19.200 1.00 78.50 219 GLU A N 1
ATOM 1769 C CA . GLU A 1 219 ? 14.709 2.239 -19.178 1.00 78.50 219 GLU A CA 1
ATOM 1770 C C . GLU A 1 219 ? 14.508 0.794 -18.701 1.00 78.50 219 GLU A C 1
A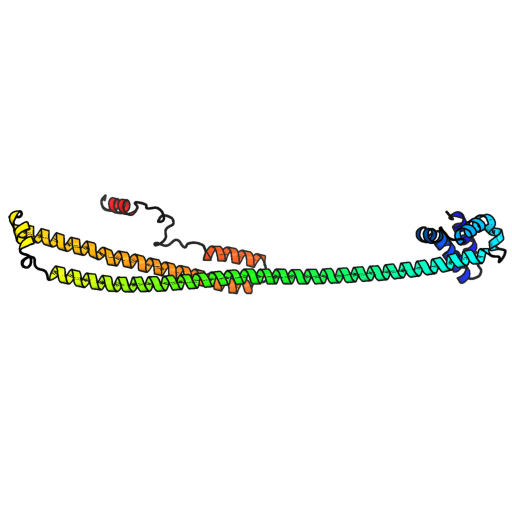TOM 1772 O O . GLU A 1 219 ? 13.607 0.519 -17.912 1.00 78.50 219 GLU A O 1
ATOM 1777 N N . LYS A 1 220 ? 15.393 -0.133 -19.095 1.00 85.25 220 LYS A N 1
ATOM 1778 C CA . LYS A 1 220 ? 15.333 -1.522 -18.621 1.00 85.25 220 LYS A CA 1
ATOM 1779 C C . LYS A 1 220 ? 15.631 -1.641 -17.126 1.00 85.25 220 LYS A C 1
ATOM 1781 O O . LYS A 1 220 ? 15.015 -2.450 -16.438 1.00 85.25 220 LYS A O 1
ATOM 1786 N N . HIS A 1 221 ? 16.550 -0.832 -16.610 1.00 83.19 221 HIS A N 1
ATOM 1787 C CA . HIS A 1 221 ? 16.830 -0.750 -15.180 1.00 83.19 221 HIS A CA 1
ATOM 1788 C C . HIS A 1 221 ? 15.622 -0.203 -14.402 1.00 83.19 221 HIS A C 1
ATOM 1790 O O . HIS A 1 221 ? 15.257 -0.756 -13.367 1.00 83.19 221 HIS A O 1
ATOM 1796 N N . LEU A 1 222 ? 14.965 0.843 -14.914 1.00 79.00 222 LEU A N 1
ATOM 1797 C CA . LEU A 1 222 ? 13.754 1.412 -14.311 1.00 79.00 222 LEU A CA 1
ATOM 1798 C C . LEU A 1 222 ? 12.579 0.424 -14.315 1.00 79.00 222 LEU A C 1
ATOM 1800 O O . LEU A 1 222 ? 11.865 0.323 -13.316 1.00 79.00 222 LEU A O 1
ATOM 1804 N N . GLU A 1 223 ? 12.422 -0.355 -15.388 1.00 85.44 223 GLU A N 1
ATOM 1805 C CA . GLU A 1 223 ? 11.468 -1.467 -15.455 1.00 85.44 223 GLU A CA 1
ATOM 1806 C C . GLU A 1 223 ? 11.723 -2.480 -14.328 1.00 85.44 223 GLU A C 1
ATOM 1808 O O . GLU A 1 223 ? 10.819 -2.780 -13.552 1.00 85.44 223 GLU A O 1
ATOM 1813 N N . GLN A 1 224 ? 12.959 -2.972 -14.193 1.00 85.56 224 GLN A N 1
ATOM 1814 C CA . GLN A 1 224 ? 13.310 -3.966 -13.170 1.00 85.56 224 GLN A CA 1
ATOM 1815 C C . GLN A 1 224 ? 13.170 -3.422 -11.745 1.00 85.56 224 GLN A C 1
ATOM 1817 O O . GLN A 1 224 ? 12.686 -4.127 -10.864 1.00 85.56 224 GLN A O 1
ATOM 1822 N N . SER A 1 225 ? 13.536 -2.158 -11.524 1.00 81.50 225 SER A N 1
ATOM 1823 C CA . SER A 1 225 ? 13.317 -1.476 -10.246 1.00 81.50 225 SER A CA 1
ATOM 1824 C C . SER A 1 225 ? 11.826 -1.417 -9.898 1.00 81.50 225 SER A C 1
ATOM 1826 O O . SER A 1 225 ? 11.430 -1.772 -8.789 1.00 81.50 225 SER A O 1
ATOM 1828 N N . SER A 1 226 ? 10.976 -1.059 -10.863 1.00 77.81 226 SER A N 1
ATOM 1829 C CA . SER A 1 226 ? 9.522 -0.995 -10.665 1.00 77.81 226 SER A CA 1
ATOM 1830 C C . SER A 1 226 ? 8.923 -2.379 -10.383 1.00 77.81 226 SER A C 1
ATOM 1832 O O . SER A 1 226 ? 8.135 -2.528 -9.451 1.00 77.81 226 SER A O 1
ATOM 1834 N N . ILE A 1 227 ? 9.359 -3.416 -11.111 1.00 86.38 227 ILE A N 1
ATOM 1835 C CA . ILE A 1 227 ? 8.970 -4.815 -10.858 1.00 86.38 227 ILE A CA 1
ATOM 1836 C C . ILE A 1 227 ? 9.369 -5.247 -9.445 1.00 86.38 227 ILE A C 1
ATOM 1838 O O . ILE A 1 227 ? 8.547 -5.801 -8.718 1.00 86.38 227 ILE A O 1
ATOM 1842 N N . HIS A 1 228 ? 10.603 -4.957 -9.028 1.00 85.44 228 HIS A N 1
ATOM 1843 C CA . HIS A 1 228 ? 11.075 -5.292 -7.688 1.00 85.44 228 HIS A CA 1
ATOM 1844 C C . HIS A 1 228 ? 10.217 -4.627 -6.605 1.00 85.44 228 HIS A C 1
ATOM 1846 O O . HIS A 1 228 ? 9.760 -5.299 -5.682 1.00 85.44 228 HIS A O 1
ATOM 1852 N N . ARG A 1 229 ? 9.933 -3.326 -6.745 1.00 80.06 229 ARG A N 1
ATOM 1853 C CA . ARG A 1 229 ? 9.078 -2.573 -5.812 1.00 80.06 229 ARG A CA 1
ATOM 1854 C C . ARG A 1 229 ? 7.665 -3.148 -5.738 1.00 80.06 229 ARG A C 1
ATOM 1856 O O . ARG A 1 229 ? 7.143 -3.341 -4.641 1.00 80.06 229 ARG A O 1
ATOM 1863 N N . ARG A 1 230 ? 7.071 -3.493 -6.884 1.00 86.06 230 ARG A N 1
ATOM 1864 C CA . ARG A 1 230 ? 5.773 -4.183 -6.963 1.00 86.06 230 ARG A CA 1
ATOM 1865 C C . ARG A 1 230 ? 5.795 -5.510 -6.207 1.00 86.06 230 ARG A C 1
ATOM 1867 O O . ARG A 1 230 ? 4.883 -5.786 -5.431 1.00 86.06 230 ARG A O 1
ATOM 1874 N N . ASP A 1 231 ? 6.808 -6.338 -6.438 1.00 86.75 231 ASP A N 1
ATOM 1875 C CA . ASP A 1 231 ? 6.891 -7.674 -5.845 1.00 86.75 231 ASP A CA 1
ATOM 1876 C C . ASP A 1 231 ? 7.113 -7.600 -4.328 1.00 86.75 231 ASP A C 1
ATOM 1878 O O . ASP A 1 231 ? 6.476 -8.342 -3.578 1.00 86.75 231 ASP A O 1
ATOM 1882 N N . VAL A 1 232 ? 7.921 -6.640 -3.864 1.00 81.50 232 VAL A N 1
ATOM 1883 C CA . VAL A 1 232 ? 8.077 -6.319 -2.438 1.00 81.50 232 VAL A CA 1
ATOM 1884 C C . VAL A 1 232 ? 6.738 -5.915 -1.821 1.00 81.50 232 VAL A C 1
ATOM 1886 O O . VAL A 1 232 ? 6.371 -6.456 -0.784 1.00 81.50 232 VAL A O 1
ATOM 1889 N N . LEU A 1 233 ? 5.965 -5.031 -2.457 1.00 82.31 233 LEU A N 1
ATOM 1890 C CA . LEU A 1 233 ? 4.656 -4.605 -1.943 1.00 82.31 233 LEU A CA 1
ATOM 1891 C C . LEU A 1 233 ? 3.623 -5.738 -1.919 1.00 82.31 233 LEU A C 1
ATOM 1893 O O . LEU A 1 233 ? 2.878 -5.860 -0.948 1.00 82.31 233 LEU A O 1
ATOM 1897 N N . LYS A 1 234 ? 3.610 -6.613 -2.932 1.00 85.44 234 LYS A N 1
ATOM 1898 C CA . LYS A 1 234 ? 2.763 -7.819 -2.939 1.00 85.44 234 LYS A CA 1
ATOM 1899 C C . LYS A 1 234 ? 3.151 -8.791 -1.823 1.00 85.44 234 LYS A C 1
ATOM 1901 O O . LYS A 1 234 ? 2.274 -9.334 -1.151 1.00 85.44 234 LYS A O 1
ATOM 1906 N N . ALA A 1 235 ? 4.450 -8.987 -1.594 1.00 84.44 235 ALA A N 1
ATOM 1907 C CA . ALA A 1 235 ? 4.945 -9.814 -0.498 1.00 84.44 235 ALA A CA 1
ATOM 1908 C C . ALA A 1 235 ? 4.601 -9.203 0.870 1.00 84.44 235 ALA A C 1
ATOM 1910 O O . ALA A 1 235 ? 4.116 -9.908 1.751 1.00 84.44 235 ALA A O 1
ATOM 1911 N N . LEU A 1 236 ? 4.773 -7.888 1.032 1.00 83.25 236 LEU A N 1
ATOM 1912 C CA . LEU A 1 236 ? 4.387 -7.158 2.240 1.00 83.25 236 LEU A CA 1
ATOM 1913 C C . LEU A 1 236 ? 2.895 -7.267 2.509 1.00 83.25 236 LEU A C 1
ATOM 1915 O O . LEU A 1 236 ? 2.524 -7.515 3.644 1.00 83.25 236 LEU A O 1
ATOM 1919 N N . HIS A 1 237 ? 2.048 -7.142 1.488 1.00 84.25 237 HIS A N 1
ATOM 1920 C CA . HIS A 1 237 ? 0.608 -7.344 1.625 1.00 84.25 237 HIS A CA 1
ATOM 1921 C C . HIS A 1 237 ? 0.286 -8.751 2.154 1.00 84.25 237 HIS A C 1
ATOM 1923 O O . HIS A 1 237 ? -0.494 -8.897 3.095 1.00 84.25 237 HIS A O 1
ATOM 1929 N N . ALA A 1 238 ? 0.916 -9.788 1.587 1.00 82.31 238 ALA A N 1
ATOM 1930 C CA . ALA A 1 238 ? 0.722 -11.163 2.039 1.00 82.31 238 ALA A CA 1
ATOM 1931 C C . ALA A 1 238 ? 1.157 -11.353 3.502 1.00 82.31 238 ALA A C 1
ATOM 1933 O O . ALA A 1 238 ? 0.419 -11.944 4.284 1.00 82.31 238 ALA A O 1
ATOM 1934 N N . VAL A 1 239 ? 2.313 -10.804 3.887 1.00 81.81 239 VAL A N 1
ATOM 1935 C CA . VAL A 1 239 ? 2.829 -10.872 5.264 1.00 81.81 239 VAL A CA 1
ATOM 1936 C C . VAL A 1 239 ? 1.956 -10.062 6.229 1.00 81.81 239 VAL A C 1
ATOM 1938 O O . VAL A 1 239 ? 1.587 -10.564 7.289 1.00 81.81 239 VAL A O 1
ATOM 1941 N N . TYR A 1 240 ? 1.557 -8.850 5.845 1.00 80.25 240 TYR A N 1
ATOM 1942 C CA . TYR A 1 240 ? 0.709 -7.956 6.634 1.00 80.25 240 TYR A CA 1
ATOM 1943 C C . TYR A 1 240 ? -0.616 -8.622 7.017 1.00 80.25 240 TYR A C 1
ATOM 1945 O O . TYR A 1 240 ? -1.033 -8.543 8.169 1.00 80.25 240 TYR A O 1
ATOM 1953 N N . LYS A 1 241 ? -1.224 -9.364 6.083 1.00 81.06 241 LYS A N 1
ATOM 1954 C CA . LYS A 1 241 ? -2.465 -10.118 6.311 1.00 81.06 241 LYS A CA 1
ATOM 1955 C C . LYS A 1 241 ? -2.304 -11.314 7.262 1.00 81.06 241 LYS A C 1
ATOM 1957 O O . LYS A 1 241 ? -3.290 -11.791 7.813 1.00 81.06 241 LYS A O 1
ATOM 1962 N N . THR A 1 242 ? -1.089 -11.839 7.428 1.00 80.31 242 THR A N 1
ATOM 1963 C CA . THR A 1 242 ? -0.827 -13.017 8.281 1.00 80.31 242 THR A CA 1
ATOM 1964 C C . THR A 1 242 ? -0.478 -12.675 9.726 1.00 80.31 242 THR A C 1
ATOM 1966 O O . THR A 1 242 ? -0.498 -13.554 10.584 1.00 80.31 242 THR A O 1
ATOM 1969 N N . ILE A 1 243 ? -0.144 -11.417 10.003 1.00 81.25 243 ILE A N 1
ATOM 1970 C CA . ILE A 1 243 ? 0.259 -10.961 11.332 1.00 81.25 243 ILE A CA 1
ATOM 1971 C C . ILE A 1 243 ? -0.971 -10.422 12.050 1.00 81.25 243 ILE A C 1
ATOM 1973 O O . ILE A 1 243 ? -1.754 -9.694 11.458 1.00 81.25 243 ILE A O 1
ATOM 1977 N N . ASN A 1 244 ? -1.130 -10.744 13.333 1.00 75.00 244 ASN A N 1
ATOM 1978 C CA . ASN A 1 244 ? -2.229 -10.217 14.156 1.00 75.00 244 ASN A CA 1
ATOM 1979 C C . ASN A 1 244 ? -1.771 -9.077 15.082 1.00 75.00 244 ASN A C 1
ATOM 1981 O O . ASN A 1 244 ? -2.587 -8.302 15.568 1.00 75.00 244 ASN A O 1
ATOM 1985 N N . ASN A 1 245 ? -0.464 -8.958 15.336 1.00 80.75 245 ASN A N 1
ATOM 1986 C CA . ASN A 1 245 ? 0.093 -7.924 16.202 1.00 80.75 245 ASN A CA 1
ATOM 1987 C C . ASN A 1 245 ? 0.264 -6.596 15.442 1.00 80.75 245 ASN A C 1
ATOM 1989 O O . ASN A 1 245 ? 1.030 -6.518 14.480 1.00 80.75 245 ASN A O 1
ATOM 1993 N N . GLN A 1 246 ? -0.405 -5.538 15.909 1.00 73.50 246 GLN A N 1
ATOM 1994 C CA . GLN A 1 246 ? -0.337 -4.206 15.303 1.00 73.50 246 GLN A CA 1
ATOM 1995 C C . GLN A 1 246 ? 1.078 -3.602 15.327 1.00 73.50 246 GLN A C 1
ATOM 1997 O O . GLN A 1 246 ? 1.496 -2.975 14.360 1.00 73.50 246 GLN A O 1
ATOM 2002 N N . GLU A 1 247 ? 1.851 -3.825 16.392 1.00 75.94 247 GLU A N 1
ATOM 2003 C CA . GLU A 1 247 ? 3.214 -3.288 16.496 1.00 75.94 247 GLU A CA 1
ATOM 2004 C C . GLU A 1 247 ? 4.154 -3.933 15.461 1.00 75.94 247 GLU A C 1
ATOM 2006 O O . GLU A 1 247 ? 5.030 -3.282 14.890 1.00 75.94 247 GLU A O 1
ATOM 2011 N N . GLU A 1 248 ? 3.962 -5.224 15.186 1.00 77.56 248 GLU A N 1
ATOM 2012 C CA . GLU A 1 248 ? 4.708 -5.940 14.148 1.00 77.56 248 GLU A CA 1
ATOM 2013 C C . GLU A 1 248 ? 4.257 -5.529 12.742 1.00 77.56 248 GLU A C 1
ATOM 2015 O O . GLU A 1 248 ? 5.105 -5.343 11.866 1.00 77.56 248 GLU A O 1
ATOM 2020 N N . LYS A 1 249 ? 2.950 -5.305 12.538 1.00 77.06 249 LYS A N 1
ATOM 2021 C CA . LYS A 1 249 ? 2.396 -4.737 11.298 1.00 77.06 249 LYS A CA 1
ATOM 2022 C C . LYS A 1 249 ? 3.033 -3.390 10.959 1.00 77.06 249 LYS A C 1
ATOM 2024 O O . LYS A 1 249 ? 3.510 -3.211 9.838 1.00 77.06 249 LYS A O 1
ATOM 2029 N N . ASP A 1 250 ? 3.110 -2.477 11.923 1.00 72.25 250 ASP A N 1
ATOM 2030 C CA . ASP A 1 250 ? 3.670 -1.137 11.721 1.00 72.25 250 ASP A CA 1
ATOM 2031 C C . ASP A 1 250 ? 5.179 -1.188 11.416 1.00 72.25 250 ASP A C 1
ATOM 2033 O O . ASP A 1 250 ? 5.669 -0.483 10.524 1.00 72.25 250 ASP A O 1
ATOM 2037 N N . LYS A 1 251 ? 5.930 -2.075 12.089 1.00 76.44 251 LYS A N 1
ATOM 2038 C CA . LYS A 1 251 ? 7.359 -2.310 11.799 1.00 76.44 251 LYS A CA 1
ATOM 2039 C C . LYS A 1 251 ? 7.569 -2.836 10.381 1.00 76.44 251 LYS A C 1
ATOM 2041 O O . LYS A 1 251 ? 8.455 -2.350 9.679 1.00 76.44 251 LYS A O 1
ATOM 2046 N N . ILE A 1 252 ? 6.757 -3.796 9.943 1.00 73.19 252 ILE A N 1
ATOM 2047 C CA . ILE A 1 252 ? 6.870 -4.379 8.601 1.00 73.19 252 ILE A CA 1
ATOM 2048 C C . ILE A 1 252 ? 6.443 -3.395 7.519 1.00 73.19 252 ILE A C 1
ATOM 2050 O O . ILE A 1 252 ? 7.128 -3.314 6.502 1.00 73.19 252 ILE A O 1
ATOM 2054 N N . ILE A 1 253 ? 5.393 -2.598 7.735 1.00 72.38 253 ILE A N 1
ATOM 2055 C CA . ILE A 1 253 ? 5.057 -1.496 6.823 1.00 72.38 253 ILE A CA 1
ATOM 2056 C C . ILE A 1 253 ? 6.223 -0.518 6.728 1.00 72.38 253 ILE A C 1
ATOM 2058 O O . ILE A 1 253 ? 6.595 -0.130 5.627 1.00 72.38 253 ILE A O 1
ATOM 2062 N N . THR A 1 254 ? 6.834 -0.141 7.851 1.00 68.56 254 THR A N 1
ATOM 2063 C CA . THR A 1 254 ? 7.932 0.835 7.859 1.00 68.56 254 THR A CA 1
ATOM 2064 C C . THR A 1 254 ? 9.159 0.309 7.109 1.00 68.56 254 THR A C 1
ATOM 2066 O O . THR A 1 254 ? 9.698 0.992 6.234 1.00 68.56 254 THR A O 1
ATOM 2069 N N . VAL A 1 255 ? 9.591 -0.922 7.399 1.00 69.62 255 VAL A N 1
ATOM 2070 C CA . VAL A 1 255 ? 10.711 -1.575 6.695 1.00 69.62 255 VAL A CA 1
ATOM 2071 C C . VAL A 1 255 ? 10.371 -1.792 5.222 1.00 69.62 255 VAL A C 1
ATOM 2073 O O . VAL A 1 255 ? 11.182 -1.507 4.345 1.00 69.62 255 VAL A O 1
ATOM 2076 N N . GLY A 1 256 ? 9.152 -2.234 4.940 1.00 67.19 256 GLY A N 1
ATOM 2077 C CA . GLY A 1 256 ? 8.656 -2.476 3.599 1.00 67.19 256 GLY A CA 1
ATOM 2078 C C . GLY A 1 256 ? 8.586 -1.220 2.736 1.00 67.19 256 GLY A C 1
ATOM 2079 O O . GLY A 1 256 ? 9.073 -1.225 1.611 1.00 67.19 256 GLY A O 1
ATOM 2080 N N . ALA A 1 257 ? 8.063 -0.122 3.283 1.00 66.62 257 ALA A N 1
ATOM 2081 C CA . ALA A 1 257 ? 8.066 1.194 2.654 1.00 66.62 257 ALA A CA 1
ATOM 2082 C C . ALA A 1 257 ? 9.495 1.702 2.447 1.00 66.62 257 ALA A C 1
ATOM 2084 O O . ALA A 1 257 ? 9.816 2.218 1.380 1.00 66.62 257 ALA A O 1
ATOM 2085 N N . THR A 1 258 ? 10.383 1.490 3.421 1.00 65.75 258 THR A N 1
ATOM 2086 C CA . THR A 1 258 ? 11.799 1.838 3.264 1.00 65.75 258 THR A CA 1
ATOM 2087 C C . THR A 1 258 ? 12.404 1.099 2.079 1.00 65.75 258 THR A C 1
ATOM 2089 O O . THR A 1 258 ? 13.040 1.736 1.254 1.00 65.75 258 THR A O 1
ATOM 2092 N N . ILE A 1 259 ? 12.169 -0.205 1.925 1.00 68.44 259 ILE A N 1
ATOM 2093 C CA . ILE A 1 259 ? 12.702 -1.001 0.806 1.00 68.44 259 ILE A CA 1
ATOM 2094 C C . ILE A 1 259 ? 12.040 -0.621 -0.530 1.00 68.44 259 ILE A C 1
ATOM 2096 O O . ILE A 1 259 ? 12.724 -0.493 -1.540 1.00 68.44 259 ILE A O 1
ATOM 2100 N N . ALA A 1 260 ? 10.724 -0.401 -0.550 1.00 60.31 260 ALA A N 1
ATOM 2101 C CA . ALA A 1 260 ? 9.990 -0.060 -1.767 1.00 60.31 260 ALA A CA 1
ATOM 2102 C C . ALA A 1 260 ? 10.318 1.352 -2.291 1.00 60.31 260 ALA A C 1
ATOM 2104 O O . ALA A 1 260 ? 10.329 1.570 -3.501 1.00 60.31 260 ALA A O 1
ATOM 2105 N N . PHE A 1 261 ? 10.600 2.312 -1.407 1.00 65.44 261 PHE A N 1
ATOM 2106 C CA . PHE A 1 261 ? 10.833 3.711 -1.784 1.00 65.44 261 PHE A CA 1
ATOM 2107 C C . PHE A 1 261 ? 12.287 4.163 -1.671 1.00 65.44 261 PHE A C 1
ATOM 2109 O O . PHE A 1 261 ? 12.611 5.256 -2.134 1.00 65.44 261 PHE A O 1
ATOM 2116 N N . SER A 1 262 ? 13.183 3.345 -1.116 1.00 60.28 262 SER A N 1
ATOM 2117 C CA . SER A 1 262 ? 14.613 3.621 -1.240 1.00 60.28 262 SER A CA 1
ATOM 2118 C C . SER A 1 262 ? 15.030 3.501 -2.707 1.00 60.28 262 SER A C 1
ATOM 2120 O O . SER A 1 262 ? 14.585 2.632 -3.463 1.00 60.28 262 SER A O 1
ATOM 2122 N N . GLU A 1 263 ? 15.835 4.459 -3.154 1.00 53.38 263 GLU A N 1
ATOM 2123 C CA . GLU A 1 263 ? 16.468 4.408 -4.464 1.00 53.38 263 GLU A CA 1
ATOM 2124 C C . GLU A 1 263 ? 17.670 3.467 -4.354 1.00 53.38 263 GLU A C 1
ATOM 2126 O O . GLU A 1 263 ? 18.594 3.767 -3.593 1.00 53.38 263 GLU A O 1
ATOM 2131 N N . PRO A 1 264 ? 17.680 2.321 -5.056 1.00 51.47 264 PRO A N 1
ATOM 2132 C CA . PRO A 1 264 ? 18.879 1.507 -5.103 1.00 51.47 264 PRO A CA 1
ATOM 2133 C C . PRO A 1 264 ? 19.953 2.295 -5.857 1.00 51.47 264 PRO A C 1
ATOM 2135 O O . PRO A 1 264 ? 19.760 2.638 -7.026 1.00 51.47 264 PRO A O 1
ATOM 2138 N N . GLU A 1 265 ? 21.071 2.596 -5.190 1.00 45.12 265 GLU A N 1
ATOM 2139 C CA . GLU A 1 265 ? 22.249 3.156 -5.853 1.00 45.12 265 GLU A CA 1
ATOM 2140 C C . GLU A 1 265 ? 22.673 2.193 -6.962 1.00 45.12 265 GLU A C 1
ATOM 2142 O O . GLU A 1 265 ? 22.992 1.027 -6.724 1.00 45.12 265 GLU A O 1
ATO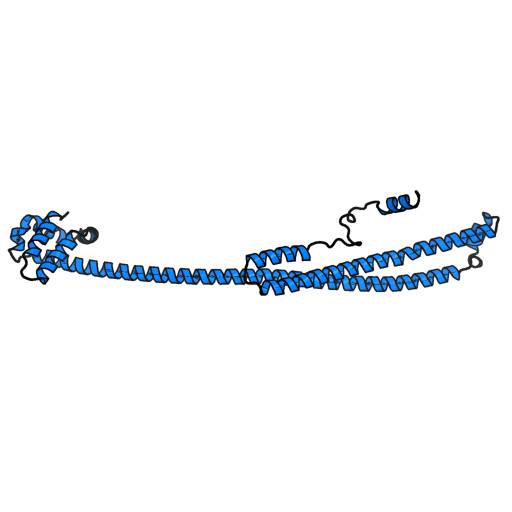M 2147 N N . SER A 1 266 ? 22.635 2.671 -8.199 1.00 48.47 266 SER A N 1
ATOM 2148 C CA . SER A 1 266 ? 22.997 1.886 -9.370 1.00 48.47 266 SER A CA 1
ATOM 2149 C C . SER A 1 266 ? 23.957 2.695 -10.223 1.00 48.47 266 SER A C 1
ATOM 2151 O O . SER A 1 266 ? 23.908 3.922 -10.233 1.00 48.47 266 SER A O 1
ATOM 2153 N N . GLY A 1 267 ? 24.817 2.015 -10.985 1.00 47.59 267 GLY A N 1
ATOM 2154 C CA . GLY A 1 267 ? 25.739 2.666 -11.926 1.00 47.59 267 GLY A CA 1
ATOM 2155 C C . GLY A 1 267 ? 25.056 3.485 -13.037 1.00 47.59 267 GLY A C 1
ATOM 2156 O O . GLY A 1 267 ? 25.751 4.007 -13.902 1.00 47.59 267 GLY A O 1
ATOM 2157 N N . PHE A 1 268 ? 23.718 3.572 -13.039 1.00 47.16 268 PHE A N 1
ATOM 2158 C CA . PHE A 1 268 ? 22.903 4.415 -13.917 1.00 47.16 268 PHE A CA 1
ATOM 2159 C C . PHE A 1 268 ? 22.197 5.574 -13.194 1.00 47.16 268 PHE A C 1
ATOM 2161 O O . PHE A 1 268 ? 21.746 6.500 -13.862 1.00 47.16 268 PHE A O 1
ATOM 2168 N N . ILE A 1 269 ? 22.051 5.507 -11.867 1.00 46.88 269 ILE A N 1
ATOM 2169 C CA . ILE A 1 269 ? 21.447 6.551 -11.034 1.00 46.88 269 ILE A CA 1
ATOM 2170 C C . ILE A 1 269 ? 22.336 6.694 -9.805 1.00 46.88 269 ILE A C 1
ATOM 2172 O O . ILE A 1 269 ? 22.174 6.000 -8.799 1.00 46.88 269 ILE A O 1
ATOM 2176 N N . THR A 1 270 ? 23.308 7.593 -9.905 1.00 45.06 270 THR A N 1
ATOM 2177 C CA . THR A 1 270 ? 24.048 8.066 -8.743 1.00 45.06 270 THR A CA 1
ATOM 2178 C C . THR A 1 270 ? 23.378 9.343 -8.244 1.00 45.06 270 THR A C 1
ATOM 2180 O O . THR A 1 270 ? 22.975 10.202 -9.030 1.00 45.06 270 THR A O 1
ATOM 2183 N N . ARG A 1 271 ? 23.297 9.524 -6.920 1.00 43.91 271 ARG A N 1
ATOM 2184 C CA . ARG A 1 271 ? 22.776 10.743 -6.261 1.00 43.91 271 ARG A CA 1
ATOM 2185 C C . ARG A 1 271 ? 23.506 12.042 -6.674 1.00 43.91 271 ARG A C 1
ATOM 2187 O O . ARG A 1 271 ? 23.153 13.117 -6.200 1.00 43.91 271 ARG A O 1
ATOM 2194 N N . LYS A 1 272 ? 24.540 11.939 -7.518 1.00 40.72 272 LYS A N 1
ATOM 2195 C CA . LYS A 1 272 ? 25.381 13.023 -8.031 1.00 40.72 272 LYS A CA 1
ATOM 2196 C C . LYS A 1 272 ? 25.090 13.429 -9.481 1.00 40.72 272 LYS A C 1
ATOM 2198 O O . LYS A 1 272 ? 25.541 14.490 -9.884 1.00 40.72 272 LYS A O 1
ATOM 2203 N N . GLU A 1 273 ? 24.309 12.669 -10.247 1.00 42.41 273 GLU A N 1
ATOM 2204 C CA . GLU A 1 273 ? 24.082 12.959 -11.679 1.00 42.41 273 GLU A CA 1
ATOM 2205 C C . GLU A 1 273 ? 22.917 13.934 -11.958 1.00 42.41 273 GLU A C 1
ATOM 2207 O O . GLU A 1 273 ? 22.630 14.255 -13.109 1.00 42.41 273 GLU A O 1
ATOM 2212 N N . GLY A 1 274 ? 22.266 14.453 -10.910 1.00 36.69 274 GLY A N 1
ATOM 2213 C CA . GLY A 1 274 ? 21.199 15.462 -11.004 1.00 36.69 274 GLY A CA 1
ATOM 2214 C C . GLY A 1 274 ? 21.671 16.920 -11.101 1.00 36.69 274 GLY A C 1
ATOM 2215 O O . GLY A 1 274 ? 20.844 17.821 -11.216 1.00 36.69 274 GLY A O 1
ATOM 2216 N N . ALA A 1 275 ? 22.976 17.177 -11.068 1.00 34.56 275 ALA A N 1
ATOM 2217 C CA . ALA A 1 275 ? 23.560 18.479 -11.367 1.00 34.56 275 ALA A CA 1
ATOM 2218 C C . ALA A 1 275 ? 24.645 18.252 -12.418 1.00 34.56 275 ALA A C 1
ATOM 2220 O O . ALA A 1 275 ? 25.453 17.346 -12.249 1.00 34.56 275 ALA A O 1
ATOM 2221 N N . GLY A 1 276 ? 24.642 19.022 -13.509 1.00 40.25 276 GLY A N 1
ATOM 2222 C CA . GLY A 1 276 ? 25.656 18.926 -14.561 1.00 40.25 276 GLY A CA 1
ATOM 2223 C C . GLY A 1 276 ? 27.064 19.101 -13.988 1.00 40.25 276 GLY A C 1
ATOM 2224 O O . GLY A 1 276 ? 27.513 20.227 -13.804 1.00 40.25 276 GLY A O 1
ATOM 2225 N N . GLY A 1 277 ? 27.709 17.982 -13.666 1.00 34.41 277 GLY A N 1
ATOM 2226 C CA . GLY A 1 277 ? 29.014 17.902 -13.027 1.00 34.41 277 GLY A CA 1
ATOM 2227 C C . GLY A 1 277 ? 30.049 17.372 -14.008 1.00 34.41 277 GLY A C 1
ATOM 2228 O O . GLY A 1 277 ? 29.817 16.371 -14.686 1.00 34.41 277 GLY A O 1
ATOM 2229 N N . ASP A 1 278 ? 31.175 18.071 -14.078 1.00 40.66 278 ASP A N 1
ATOM 2230 C CA . ASP A 1 278 ? 32.287 17.952 -15.027 1.00 40.66 278 ASP A CA 1
ATOM 2231 C C . ASP A 1 278 ? 33.114 16.646 -14.927 1.00 40.66 278 ASP A C 1
ATOM 2233 O O . ASP A 1 278 ? 34.301 16.608 -15.258 1.00 40.66 278 ASP A O 1
ATOM 2237 N N . ASP A 1 279 ? 32.512 15.529 -14.525 1.00 48.19 279 ASP A N 1
ATOM 2238 C CA . ASP A 1 279 ? 33.252 14.318 -14.140 1.00 48.19 279 ASP A CA 1
ATOM 2239 C C . ASP A 1 279 ? 33.881 13.579 -15.340 1.00 48.19 279 ASP A C 1
ATOM 2241 O O . ASP A 1 279 ? 34.802 12.772 -15.186 1.00 48.19 279 ASP A O 1
ATOM 2245 N N . ASN A 1 280 ? 33.443 13.879 -16.567 1.00 48.03 280 ASN A N 1
ATOM 2246 C CA . ASN A 1 280 ? 33.988 13.248 -17.772 1.00 48.03 280 ASN A CA 1
ATOM 2247 C C . ASN A 1 280 ? 35.298 13.896 -18.256 1.00 48.03 280 ASN A C 1
ATOM 2249 O O . ASN A 1 280 ? 36.123 13.219 -18.867 1.00 48.03 280 ASN A O 1
ATOM 2253 N N . LEU A 1 281 ? 35.524 15.184 -17.981 1.00 46.75 281 LEU A N 1
ATOM 2254 C CA . LEU A 1 281 ? 36.745 15.886 -18.399 1.00 46.75 281 LEU A CA 1
ATOM 2255 C C . LEU A 1 281 ? 37.908 15.593 -17.444 1.00 46.75 281 LEU A C 1
ATOM 2257 O O . LEU A 1 281 ? 39.038 15.388 -17.888 1.00 46.75 281 LEU A O 1
ATOM 2261 N N . GLU A 1 282 ? 37.619 15.476 -16.148 1.00 47.34 282 GLU A N 1
ATOM 2262 C CA . GLU A 1 282 ? 38.613 15.156 -15.120 1.00 47.34 282 GLU A CA 1
ATOM 2263 C C . GLU A 1 282 ? 39.096 13.696 -15.220 1.00 47.34 282 GLU A C 1
ATOM 2265 O O . GLU A 1 282 ? 40.291 13.418 -15.084 1.00 47.34 282 GLU A O 1
ATOM 2270 N N . ALA A 1 283 ? 38.205 12.761 -15.576 1.00 50.28 283 ALA A N 1
ATOM 2271 C CA . ALA A 1 283 ? 38.569 11.370 -15.852 1.00 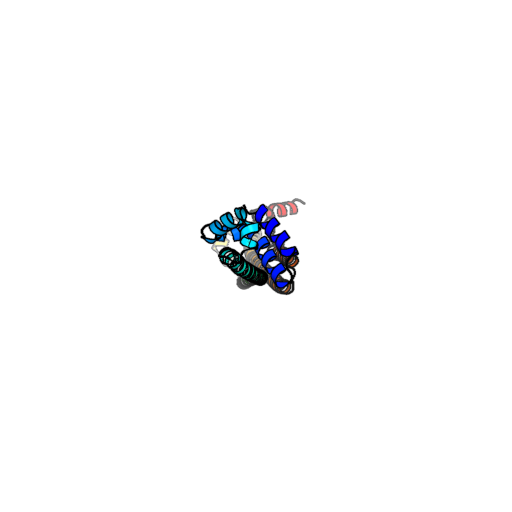50.28 283 ALA A CA 1
ATOM 2272 C C . ALA A 1 283 ? 39.454 11.224 -17.106 1.00 50.28 283 ALA A C 1
ATOM 2274 O O . ALA A 1 283 ? 40.399 10.434 -17.105 1.00 50.28 283 ALA A O 1
ATOM 2275 N N . ILE A 1 284 ? 39.199 12.015 -18.156 1.00 46.12 284 ILE A N 1
ATOM 2276 C CA . ILE A 1 284 ? 40.004 12.017 -19.388 1.00 46.12 284 ILE A CA 1
ATOM 2277 C C . ILE A 1 284 ? 41.372 12.684 -19.155 1.00 46.12 284 ILE A C 1
ATOM 2279 O O . ILE A 1 284 ? 42.396 12.147 -19.580 1.00 46.12 284 ILE A O 1
ATOM 2283 N N . LEU A 1 285 ? 41.429 13.798 -18.417 1.00 45.59 285 LEU A N 1
ATOM 2284 C CA . LEU A 1 285 ? 42.686 14.478 -18.069 1.00 45.59 285 LEU A CA 1
ATOM 2285 C C . LEU A 1 285 ? 43.603 13.613 -17.192 1.00 45.59 285 LEU A C 1
ATOM 2287 O O . LEU A 1 285 ? 44.822 13.635 -17.361 1.00 45.59 285 LEU A O 1
ATOM 2291 N N . LYS A 1 286 ? 43.034 12.786 -16.311 1.00 49.22 286 LYS A N 1
ATOM 2292 C CA . LYS A 1 286 ? 43.796 11.864 -15.455 1.00 49.22 286 LYS A CA 1
ATOM 2293 C C . LYS A 1 286 ? 44.394 10.670 -16.210 1.00 49.22 286 LYS A C 1
ATOM 2295 O O . LYS A 1 286 ? 45.358 10.077 -15.734 1.00 49.22 286 LYS A O 1
ATOM 2300 N N . ILE A 1 287 ? 43.842 10.325 -17.376 1.00 50.22 287 ILE A N 1
ATOM 2301 C CA . ILE A 1 287 ? 44.372 9.276 -18.262 1.00 50.22 287 ILE A CA 1
ATOM 2302 C C . ILE A 1 287 ? 45.484 9.827 -19.166 1.00 50.22 287 ILE A C 1
ATOM 2304 O O . ILE A 1 287 ? 46.433 9.109 -19.458 1.00 50.22 287 ILE A O 1
ATOM 2308 N N . ILE A 1 288 ? 45.395 11.095 -19.579 1.00 50.03 288 ILE A N 1
ATOM 2309 C CA . ILE A 1 288 ? 46.399 11.747 -20.440 1.00 50.03 288 ILE A CA 1
ATOM 2310 C C . ILE A 1 288 ? 47.602 12.265 -19.626 1.00 50.03 288 ILE A C 1
ATOM 2312 O O . ILE A 1 288 ? 48.701 12.384 -20.157 1.00 50.03 288 ILE A O 1
ATOM 2316 N N . GLY A 1 289 ? 47.423 12.546 -18.332 1.00 42.91 289 GLY A N 1
ATOM 2317 C CA . GLY A 1 289 ? 48.475 13.034 -17.433 1.00 42.91 289 GLY A CA 1
ATOM 2318 C C . GLY A 1 289 ? 49.388 11.965 -16.818 1.00 42.91 289 GLY A C 1
ATOM 2319 O O . GLY A 1 289 ? 49.974 12.236 -15.768 1.00 42.91 289 GLY A O 1
ATOM 2320 N N . LYS A 1 290 ? 49.487 10.766 -17.406 1.00 39.94 290 LYS A N 1
ATOM 2321 C CA . LYS A 1 290 ? 50.358 9.685 -16.924 1.00 39.94 290 LYS A CA 1
ATOM 2322 C C . LYS A 1 290 ? 51.320 9.200 -17.999 1.00 39.94 290 LYS A C 1
ATOM 2324 O O . LYS A 1 290 ? 50.855 8.977 -19.136 1.00 39.94 290 LYS A O 1
#

Foldseek 3Di:
DCLQVLVVLQVVLVPDPDVVSSVLSNLLSVLVVDPVNVVVCVPDPLVVLVVVCSVCVVPPVVPVDDSVVSSVCSNVSSVVVVVVVVVVVVVVVVVVVVVVVVVVVVVVVVVVVVLVVVLCVLLVVLLVLLVVLVVQLVVLVVVLVVLVVVLVVLVVVLVVLLVVLVPDDCVVPVPVVVVVCVPDVDPVVVVVVSVVVSVVVSVVSVVSSVVSVLSSVLSVVSSVLSVVLSVLSVVLSVVLVVDPDPVVNVVSSVVSCCSSPDDPDDPSDDPPPPDPDPVVVVVVVVVVVD

Radius of gyration: 53.94 Å; chains: 1; bounding box: 110×37×137 Å

Sequence (290 aa):
MFSELVDKIRNHAKNQPTDVMKQYYNDIADALADEDFMQTLSNTEALNQLDYFQNNFDYHISNRTNCNDALNLVHAGYIAYRTDKKRNIGSFSQKVRELEDRLQESKEELAKIKEVASDISGTEVLTAYAEQFDDQATKHQEKSTKWLWCLIASIFGLVIIVTLILFVQISNFPIIKDWLANDIKNIGMLNALVLAIKGSIVMAYIQIPLFIRKNYFAEKHLEQSSIHRRDVLKALHAVYKTINNQEEKDKIITVGATIAFSEPESGFITRKEGAGGDDNLEAILKIIGK

Secondary structure (DSSP, 8-state):
--HHHHHHHHHHHHT-SSHHHHHHHHHHHHHHH-HHHHHHHTTSHHHHHHHHHHHTHHHHHHS-STHHHHHHHHHHHHHHHHHHHHHHHHHHHHHHHHHHHHHHHHHHHHHHHHHHHHHHHHHHHHHHHHHHHHHHHHHHHHHHHHHHHHHHHHHHHHHHHHHHHHH--GGG-HHHHHHHHHH---HHHHHHHHHHHHHHHHHHHHHHHHHHHHHHHHHHHHHHHHHHHHHHHHHHHHHHHH---HHHHHHHHHHHHHHHHS---BTTB-TTTTS---HHHHHHHHHHT-

pLDDT: mean 73.53, std 14.43, range [34.41, 91.56]